Protein AF-A0A832HPG1-F1 (afdb_monomer_lite)

Sequence (184 aa):
MSGETQNHELVVNLWAYVDQGTGLVYAVAGKTYALTGTDDEKLAVLKQLASTDHWSVKRQGLPKNFSVSEGNECHPGMIPAAIVQQNIMQAFEPLLKVLEKELPPIPNFQTDKHAPQRIPAEPLYVLTFLMEDDVGKVTPVTNRELSRTFAVQQYKREIMALGFSDADAEEAARQWLREQEGGK

Structure (mmCIF, N/CA/C/O backbone):
data_AF-A0A832HPG1-F1
#
_entry.id   AF-A0A832HPG1-F1
#
loop_
_atom_site.group_PDB
_atom_site.id
_atom_site.type_symbol
_atom_site.label_atom_id
_atom_site.label_alt_id
_atom_site.label_comp_id
_atom_site.label_asym_id
_atom_site.label_entity_id
_atom_site.label_seq_id
_atom_site.pdbx_PDB_ins_code
_atom_site.Cartn_x
_atom_site.Cartn_y
_atom_site.Cartn_z
_atom_site.occupancy
_atom_site.B_iso_or_equiv
_atom_site.auth_seq_id
_atom_site.auth_comp_id
_atom_site.auth_asym_id
_atom_site.auth_atom_id
_atom_site.pdbx_PDB_model_num
ATOM 1 N N . MET A 1 1 ? 7.967 -8.640 -41.553 1.00 35.31 1 MET A N 1
ATOM 2 C CA . MET A 1 1 ? 7.782 -9.237 -40.216 1.00 35.31 1 MET A CA 1
ATOM 3 C C . MET A 1 1 ? 8.327 -8.245 -39.208 1.00 35.31 1 MET A C 1
ATOM 5 O O . MET A 1 1 ? 9.534 -8.173 -39.025 1.00 35.31 1 MET A O 1
ATOM 9 N N . SER A 1 2 ? 7.465 -7.384 -38.676 1.00 38.81 2 SER A N 1
ATOM 10 C CA . SER A 1 2 ? 7.801 -6.491 -37.568 1.00 38.81 2 SER A CA 1
ATOM 11 C C . SER A 1 2 ? 7.893 -7.347 -36.312 1.00 38.81 2 SER A C 1
ATOM 13 O O . SER A 1 2 ? 6.880 -7.857 -35.844 1.00 38.81 2 SER A O 1
ATOM 15 N N . GLY A 1 3 ? 9.111 -7.581 -35.824 1.00 38.50 3 GLY A N 1
ATOM 16 C CA . GLY A 1 3 ? 9.301 -8.153 -34.500 1.00 38.50 3 GLY A CA 1
ATOM 17 C C . GLY A 1 3 ? 8.792 -7.143 -33.485 1.00 38.50 3 GLY A C 1
ATOM 18 O O . GLY A 1 3 ? 9.468 -6.153 -33.221 1.00 38.50 3 GLY A O 1
ATOM 19 N N . GLU A 1 4 ? 7.584 -7.354 -32.970 1.00 42.91 4 GLU A N 1
ATOM 20 C CA . GLU A 1 4 ? 7.157 -6.718 -31.732 1.00 42.91 4 GLU A CA 1
ATOM 21 C C . GLU A 1 4 ? 8.092 -7.231 -30.642 1.00 42.91 4 GLU A C 1
ATOM 23 O O . GLU A 1 4 ? 7.970 -8.355 -30.154 1.00 42.91 4 GLU A O 1
ATOM 28 N N . THR A 1 5 ? 9.102 -6.433 -30.315 1.00 45.28 5 THR A N 1
ATOM 29 C CA . THR A 1 5 ? 9.885 -6.616 -29.103 1.00 45.28 5 THR A CA 1
ATOM 30 C C . THR A 1 5 ? 8.880 -6.564 -27.959 1.00 45.28 5 THR A C 1
ATOM 32 O O . THR A 1 5 ? 8.377 -5.486 -27.645 1.00 45.28 5 THR A O 1
ATOM 35 N N . GLN A 1 6 ? 8.521 -7.715 -27.382 1.00 46.91 6 GLN A N 1
ATOM 36 C CA . GLN A 1 6 ? 7.723 -7.762 -26.160 1.00 46.91 6 GLN A CA 1
ATOM 37 C C . GLN A 1 6 ? 8.528 -7.061 -25.064 1.00 46.91 6 GLN A C 1
ATOM 39 O O . GLN A 1 6 ? 9.410 -7.646 -24.434 1.00 46.91 6 GLN A O 1
ATOM 44 N N . ASN A 1 7 ? 8.291 -5.762 -24.918 1.00 71.81 7 ASN A N 1
ATOM 45 C CA . ASN A 1 7 ? 8.971 -4.928 -23.953 1.00 71.81 7 ASN A CA 1
ATOM 46 C C . ASN A 1 7 ? 8.320 -5.217 -22.602 1.00 71.81 7 ASN A C 1
ATOM 48 O O . ASN A 1 7 ? 7.137 -4.942 -22.410 1.00 71.81 7 ASN A O 1
ATOM 52 N N . HIS A 1 8 ? 9.063 -5.856 -21.707 1.00 86.00 8 HIS A N 1
ATOM 53 C CA . HIS A 1 8 ? 8.602 -6.074 -20.346 1.00 86.00 8 HIS A CA 1
ATOM 54 C C . HIS A 1 8 ? 8.456 -4.718 -19.654 1.00 86.00 8 HIS A C 1
ATOM 56 O O . HIS A 1 8 ? 9.309 -3.842 -19.787 1.00 86.00 8 HIS A O 1
ATOM 62 N N . GLU A 1 9 ? 7.374 -4.550 -18.909 1.00 93.25 9 GLU A N 1
ATOM 63 C CA . GLU A 1 9 ? 7.133 -3.369 -18.096 1.00 93.25 9 GLU A CA 1
ATOM 64 C C . GLU A 1 9 ? 7.386 -3.701 -16.628 1.00 93.25 9 GLU A C 1
ATOM 66 O O . GLU A 1 9 ? 6.991 -4.764 -16.139 1.00 93.25 9 GLU A O 1
ATOM 71 N N . LEU A 1 10 ? 8.040 -2.779 -15.922 1.00 96.12 10 LEU A N 1
ATOM 72 C CA . LEU A 1 10 ? 8.166 -2.851 -14.475 1.00 96.12 10 LEU A CA 1
ATOM 73 C C . LEU A 1 10 ? 6.877 -2.345 -13.822 1.00 96.12 10 LEU A C 1
ATOM 75 O O . LEU A 1 10 ? 6.567 -1.158 -13.867 1.00 96.12 10 LEU A O 1
ATOM 79 N N . VAL A 1 11 ? 6.158 -3.265 -13.191 1.00 97.25 11 VAL A N 1
ATOM 80 C CA . VAL A 1 11 ? 4.889 -3.038 -12.491 1.00 97.25 11 VAL A CA 1
ATOM 81 C C . VAL A 1 11 ? 5.042 -3.341 -11.002 1.00 97.25 11 VAL A C 1
ATOM 83 O O . VAL A 1 11 ? 6.017 -3.983 -10.599 1.00 97.25 11 VAL A O 1
ATOM 86 N N . VAL A 1 12 ? 4.108 -2.895 -10.158 1.00 97.50 12 VAL A N 1
ATOM 87 C CA . VAL A 1 12 ? 4.318 -2.907 -8.699 1.00 97.50 12 VAL A CA 1
ATOM 88 C C . VAL A 1 12 ? 3.087 -3.388 -7.923 1.00 97.50 12 VAL A C 1
ATOM 90 O O . VAL A 1 12 ? 1.980 -2.909 -8.132 1.00 97.50 12 VAL A O 1
ATOM 93 N N . ASN A 1 13 ? 3.274 -4.283 -6.950 1.00 97.75 13 ASN A N 1
ATOM 94 C CA . ASN A 1 13 ? 2.298 -4.446 -5.864 1.00 97.75 13 ASN A CA 1
ATOM 95 C C . ASN A 1 13 ? 2.681 -3.546 -4.696 1.00 97.75 13 ASN A C 1
ATOM 97 O O . ASN A 1 13 ? 3.843 -3.533 -4.286 1.00 97.75 13 ASN A O 1
ATOM 101 N N . LEU A 1 14 ? 1.699 -2.828 -4.159 1.00 97.19 14 LEU A N 1
ATOM 102 C CA . LEU A 1 14 ? 1.825 -1.923 -3.026 1.00 97.19 14 LEU A CA 1
ATOM 103 C C . LEU A 1 14 ? 0.939 -2.415 -1.883 1.00 97.19 14 LEU A C 1
ATOM 105 O O . LEU A 1 14 ? -0.222 -2.774 -2.087 1.00 97.19 14 LEU A O 1
ATOM 109 N N . TRP A 1 15 ? 1.472 -2.385 -0.668 1.00 97.12 15 TRP A N 1
ATOM 110 C CA . TRP A 1 15 ? 0.744 -2.754 0.537 1.00 97.12 15 TRP A CA 1
ATOM 111 C C . TRP A 1 15 ? 0.816 -1.647 1.576 1.00 97.12 15 TRP A C 1
ATOM 113 O O . TRP A 1 15 ? 1.890 -1.099 1.822 1.00 97.12 15 TRP A O 1
ATOM 123 N N . ALA A 1 16 ? -0.318 -1.346 2.201 1.00 95.81 16 ALA A N 1
ATOM 124 C CA . ALA A 1 16 ? -0.416 -0.434 3.335 1.00 95.81 16 ALA A CA 1
ATOM 125 C C . ALA A 1 16 ? -0.895 -1.214 4.563 1.00 95.81 16 ALA A C 1
ATOM 127 O O . ALA A 1 16 ? -1.993 -1.770 4.554 1.00 95.81 16 ALA A O 1
ATOM 128 N N . TYR A 1 17 ? -0.060 -1.264 5.597 1.00 95.19 17 TYR A N 1
ATOM 129 C CA . TYR A 1 17 ? -0.342 -1.960 6.847 1.00 95.19 17 TYR A CA 1
ATOM 130 C C . TYR A 1 17 ? -1.119 -1.042 7.777 1.00 95.19 17 TYR A C 1
ATOM 132 O O . TYR A 1 17 ? -0.615 0.012 8.166 1.00 95.19 17 TYR A O 1
ATOM 140 N N . VAL A 1 18 ? -2.340 -1.454 8.096 1.00 92.50 18 VAL A N 1
ATOM 141 C CA . VAL A 1 18 ? -3.290 -0.758 8.955 1.00 92.50 18 VAL A CA 1
ATOM 142 C C . VAL A 1 18 ? -3.290 -1.451 10.308 1.00 92.50 18 VAL A C 1
ATOM 144 O O . VAL A 1 18 ? -3.584 -2.642 10.382 1.00 92.50 18 VAL A O 1
ATOM 147 N N . ASP A 1 19 ? -2.999 -0.709 11.367 1.00 89.81 19 ASP A N 1
ATOM 148 C CA . ASP A 1 19 ? -3.241 -1.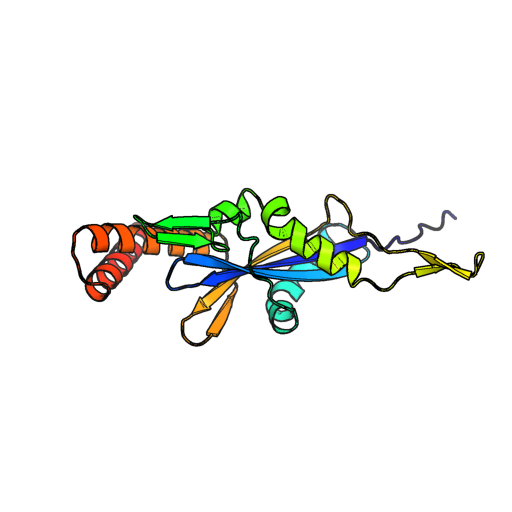186 12.724 1.00 89.81 19 ASP A CA 1
ATOM 149 C C . ASP A 1 19 ? -4.756 -1.279 12.952 1.00 89.81 19 ASP A C 1
ATOM 151 O O . ASP A 1 19 ? -5.476 -0.285 12.823 1.00 89.81 19 ASP A O 1
ATOM 155 N N . GLN A 1 20 ? -5.254 -2.474 13.267 1.00 85.44 20 GLN A N 1
ATOM 156 C CA . GLN A 1 20 ? -6.675 -2.720 13.494 1.00 85.44 20 GLN A CA 1
ATOM 157 C C . GLN A 1 20 ? -7.219 -1.919 14.685 1.00 85.44 20 GLN A C 1
ATOM 159 O O . GLN A 1 20 ? -8.386 -1.516 14.661 1.00 85.44 20 GLN A O 1
ATOM 164 N N . GLY A 1 21 ? -6.388 -1.676 15.704 1.00 80.69 21 GLY A N 1
ATOM 165 C CA . GLY A 1 21 ? -6.772 -0.961 16.918 1.00 80.69 21 GLY A CA 1
ATOM 166 C C . GLY A 1 21 ? -7.055 0.515 16.659 1.00 80.69 21 GLY A C 1
ATOM 167 O O . GLY A 1 21 ? -8.067 1.034 17.121 1.00 80.69 21 GLY A O 1
ATOM 168 N N . THR A 1 22 ? -6.201 1.181 15.881 1.00 80.94 22 THR A N 1
ATOM 169 C CA . THR A 1 22 ? -6.324 2.622 15.607 1.00 80.94 22 THR A CA 1
ATOM 170 C C . THR A 1 22 ? -6.950 2.954 14.254 1.00 80.94 22 THR A C 1
ATOM 172 O O . THR A 1 22 ? -7.414 4.078 14.057 1.00 80.94 22 THR A O 1
ATOM 175 N N . GLY A 1 23 ? -6.955 2.011 13.308 1.00 80.50 23 GLY A N 1
ATOM 176 C CA . GLY A 1 23 ? -7.297 2.241 11.902 1.00 80.50 23 GLY A CA 1
ATOM 177 C C . GLY A 1 23 ? -6.229 3.023 11.126 1.00 80.50 23 GLY A C 1
ATOM 178 O O . GLY A 1 23 ? -6.468 3.429 9.985 1.00 80.50 23 GLY A O 1
ATOM 179 N N . LEU A 1 24 ? -5.057 3.273 11.712 1.00 87.12 24 LEU A N 1
ATOM 180 C CA . LEU A 1 24 ? -4.000 4.062 11.085 1.00 87.12 24 LEU A CA 1
ATOM 181 C C . LEU A 1 24 ? -3.053 3.175 10.276 1.00 87.12 24 LEU A C 1
ATOM 183 O O . LEU A 1 24 ? -2.667 2.087 10.699 1.00 87.12 24 LEU A O 1
ATOM 187 N N . VAL A 1 25 ? -2.635 3.672 9.113 1.00 91.94 25 VAL A N 1
ATOM 188 C CA . VAL A 1 25 ? -1.522 3.087 8.367 1.00 91.94 25 VAL A CA 1
ATOM 189 C C . VAL A 1 25 ? -0.233 3.478 9.063 1.00 91.94 25 VAL A C 1
ATOM 191 O O . VAL A 1 25 ? 0.046 4.668 9.201 1.00 91.94 25 VAL A O 1
ATOM 194 N N . TYR A 1 26 ? 0.554 2.486 9.463 1.00 92.56 26 TYR A N 1
ATOM 195 C CA . TYR A 1 26 ? 1.819 2.693 10.172 1.00 92.56 26 TYR A CA 1
ATOM 196 C C . TYR A 1 26 ? 3.039 2.249 9.343 1.00 92.56 26 TYR A C 1
ATOM 198 O O . T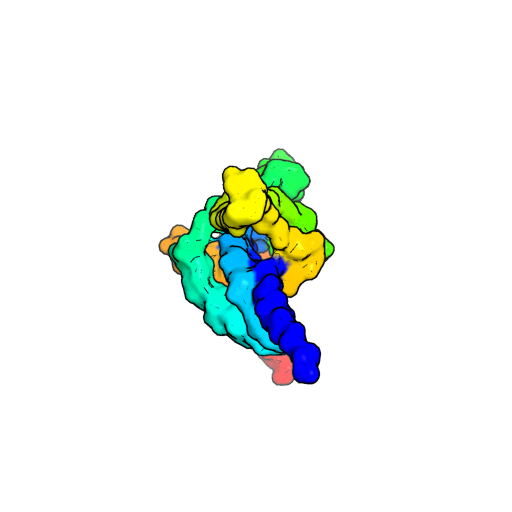YR A 1 26 ? 4.171 2.660 9.607 1.00 92.56 26 TYR A O 1
ATOM 206 N N . ALA A 1 27 ? 2.825 1.417 8.319 1.00 95.50 27 ALA A N 1
ATOM 207 C CA . ALA A 1 27 ? 3.878 0.963 7.421 1.00 95.50 27 ALA A CA 1
ATOM 208 C C . ALA A 1 27 ? 3.360 0.720 6.002 1.00 95.50 27 ALA A C 1
ATOM 210 O O . ALA A 1 27 ? 2.183 0.448 5.768 1.00 95.50 27 ALA A O 1
ATOM 211 N N . VAL A 1 28 ? 4.283 0.769 5.049 1.00 96.50 28 VAL A N 1
ATOM 212 C CA . VAL A 1 28 ? 4.069 0.422 3.648 1.00 96.50 28 VAL A CA 1
ATOM 213 C C . VAL A 1 28 ? 5.078 -0.628 3.204 1.00 96.50 28 VAL A C 1
ATOM 215 O O . VAL A 1 28 ? 6.174 -0.738 3.751 1.00 96.50 28 VAL A O 1
ATOM 218 N N . ALA A 1 29 ? 4.726 -1.417 2.201 1.00 97.69 29 ALA A N 1
ATOM 219 C CA . ALA A 1 29 ? 5.651 -2.316 1.526 1.00 97.69 29 ALA A CA 1
ATOM 220 C C . ALA A 1 29 ? 5.342 -2.359 0.032 1.00 97.69 29 ALA A C 1
ATOM 222 O O . ALA A 1 29 ? 4.261 -1.961 -0.403 1.00 97.69 29 ALA A O 1
ATOM 223 N N . GLY A 1 30 ? 6.286 -2.853 -0.761 1.00 97.31 30 GLY A N 1
ATOM 224 C CA . GLY A 1 30 ? 6.071 -3.016 -2.188 1.00 97.31 30 GLY A CA 1
ATOM 225 C C . GLY A 1 30 ? 7.004 -4.042 -2.807 1.00 97.31 30 GLY A C 1
ATOM 226 O O . GLY A 1 30 ? 8.011 -4.422 -2.209 1.00 97.31 30 GLY A O 1
ATOM 227 N N . LYS A 1 31 ? 6.634 -4.514 -3.996 1.00 97.88 31 LYS A N 1
ATOM 228 C CA . LYS A 1 31 ? 7.428 -5.454 -4.790 1.00 97.88 31 LYS A CA 1
ATOM 229 C C . LYS A 1 31 ? 7.242 -5.167 -6.268 1.00 97.88 31 LYS A C 1
ATOM 231 O O . LYS A 1 31 ? 6.108 -5.040 -6.729 1.00 97.88 31 LYS A O 1
ATOM 236 N N . THR A 1 32 ? 8.358 -5.079 -6.981 1.00 97.44 32 THR A N 1
ATOM 237 C CA . THR A 1 32 ? 8.396 -4.829 -8.423 1.00 97.44 32 THR A CA 1
ATOM 238 C C . THR A 1 32 ? 8.444 -6.147 -9.190 1.00 97.44 32 THR A C 1
ATOM 240 O O . THR A 1 32 ? 9.136 -7.082 -8.781 1.00 97.44 32 THR A O 1
ATOM 243 N N . TYR A 1 33 ? 7.751 -6.205 -10.322 1.00 97.06 33 TYR A N 1
ATOM 244 C CA . TYR A 1 33 ? 7.743 -7.337 -11.246 1.00 97.06 33 TYR A CA 1
ATOM 245 C C . TYR A 1 33 ? 7.994 -6.836 -12.664 1.00 97.06 33 TYR A C 1
ATOM 247 O O . TYR A 1 33 ? 7.510 -5.771 -13.029 1.00 97.06 33 TYR A O 1
ATOM 255 N N . ALA A 1 34 ? 8.712 -7.613 -13.472 1.00 96.19 34 ALA A N 1
ATOM 256 C CA . ALA A 1 34 ? 8.810 -7.389 -14.910 1.00 96.19 34 ALA A CA 1
ATOM 257 C C . ALA A 1 34 ? 7.779 -8.283 -15.609 1.00 96.19 34 ALA A C 1
ATOM 259 O O . ALA A 1 34 ? 7.950 -9.503 -15.628 1.00 96.19 34 ALA A O 1
ATOM 260 N N . LEU A 1 35 ? 6.703 -7.697 -16.136 1.00 95.94 35 LEU A N 1
ATOM 261 C CA . LEU A 1 35 ? 5.612 -8.434 -16.782 1.00 95.94 35 LEU A CA 1
ATOM 262 C C . LEU A 1 35 ? 5.458 -8.038 -18.254 1.00 95.94 35 LEU A C 1
ATOM 264 O O . LEU A 1 35 ? 5.866 -6.959 -18.675 1.00 95.94 35 LEU A O 1
ATOM 268 N N . THR A 1 36 ? 4.848 -8.922 -19.036 1.00 95.44 36 THR A N 1
ATOM 269 C CA . THR A 1 36 ? 4.456 -8.688 -20.434 1.00 95.44 36 THR A CA 1
ATOM 270 C C . THR A 1 36 ? 2.962 -8.960 -20.588 1.00 95.44 36 THR A C 1
ATOM 272 O O . THR A 1 36 ? 2.357 -9.583 -19.715 1.00 95.44 36 THR A O 1
ATOM 275 N N . GLY A 1 37 ? 2.374 -8.483 -21.684 1.00 94.00 37 GLY A N 1
ATOM 276 C CA . GLY A 1 37 ? 0.938 -8.584 -21.941 1.00 94.00 37 GLY A CA 1
ATOM 277 C C . GLY A 1 37 ? 0.214 -7.250 -21.774 1.00 94.00 37 GLY A C 1
ATOM 278 O O . GLY A 1 37 ? 0.823 -6.200 -21.547 1.00 94.00 37 GLY A O 1
ATOM 279 N N . THR A 1 38 ? -1.101 -7.306 -21.923 1.00 95.38 38 THR A N 1
ATOM 280 C CA . THR A 1 38 ? -2.012 -6.171 -21.746 1.00 95.38 38 THR A CA 1
ATOM 281 C C . THR A 1 38 ? -2.076 -5.725 -20.283 1.00 95.38 38 THR A C 1
ATOM 283 O O . THR A 1 38 ? -1.702 -6.465 -19.370 1.00 95.38 38 THR A O 1
ATOM 286 N N . ASP A 1 39 ? -2.566 -4.510 -20.033 1.00 95.19 39 ASP A N 1
ATOM 287 C CA . ASP A 1 39 ? -2.736 -4.001 -18.665 1.00 95.19 39 ASP A CA 1
ATOM 288 C C . ASP A 1 39 ? -3.655 -4.894 -17.827 1.00 95.19 39 ASP A C 1
ATOM 290 O O . ASP A 1 39 ? -3.352 -5.156 -16.664 1.00 95.19 39 ASP A O 1
ATOM 294 N N . ASP A 1 40 ? -4.711 -5.447 -18.424 1.00 95.94 40 ASP A N 1
ATOM 295 C CA . ASP A 1 40 ? -5.632 -6.358 -17.741 1.00 95.94 40 ASP A CA 1
ATOM 296 C C . ASP A 1 40 ? -4.948 -7.663 -17.309 1.00 95.94 40 ASP A C 1
ATOM 298 O O . ASP A 1 40 ? -5.142 -8.122 -16.180 1.00 95.94 40 ASP A O 1
ATOM 302 N N . GLU A 1 41 ? -4.102 -8.239 -18.167 1.00 96.69 41 GLU A N 1
ATOM 303 C CA . GLU A 1 41 ? -3.328 -9.447 -17.851 1.00 96.69 41 GLU A CA 1
ATOM 304 C C . GLU A 1 41 ? -2.308 -9.175 -16.739 1.00 96.69 41 GLU A C 1
ATOM 306 O O . GLU A 1 41 ? -2.221 -9.934 -15.769 1.00 96.69 41 GLU A O 1
ATOM 311 N N . LYS A 1 42 ? -1.584 -8.052 -16.825 1.00 96.81 42 LYS A N 1
ATOM 312 C CA . LYS A 1 42 ? -0.631 -7.627 -15.789 1.00 96.81 42 LYS A CA 1
ATOM 313 C C . LYS A 1 42 ? -1.341 -7.379 -14.454 1.00 96.81 42 LYS A C 1
ATOM 315 O O . LYS A 1 42 ? -0.879 -7.853 -13.416 1.00 96.81 42 LYS A O 1
ATOM 320 N N . LEU A 1 43 ? -2.492 -6.704 -14.463 1.00 96.62 43 LEU A N 1
ATOM 321 C CA . LEU A 1 43 ? -3.306 -6.468 -13.267 1.00 96.62 43 LEU A CA 1
ATOM 322 C C . LEU A 1 43 ? -3.851 -7.767 -12.669 1.00 96.62 43 LEU A C 1
ATOM 324 O O . LEU A 1 43 ? -3.930 -7.876 -11.446 1.00 96.62 43 LEU A O 1
ATOM 328 N N . ALA A 1 44 ? -4.231 -8.748 -13.490 1.00 96.25 44 ALA A N 1
ATOM 329 C CA . ALA A 1 44 ? -4.683 -10.048 -13.004 1.00 96.25 44 ALA A CA 1
ATOM 330 C C . ALA A 1 44 ? -3.571 -10.770 -12.225 1.00 96.25 44 ALA A C 1
ATOM 332 O O . ALA A 1 44 ? -3.811 -11.235 -11.107 1.00 96.25 44 ALA A O 1
ATOM 333 N N . VAL A 1 45 ? -2.345 -10.775 -12.760 1.00 97.00 45 VAL A N 1
ATOM 334 C CA . VAL A 1 45 ? -1.163 -11.325 -12.075 1.00 97.00 45 VAL A CA 1
ATOM 335 C C . VAL A 1 45 ? -0.879 -10.567 -10.777 1.00 97.00 45 VAL A C 1
ATOM 337 O O . VAL A 1 45 ? -0.725 -11.186 -9.723 1.00 97.00 45 VAL A O 1
ATOM 340 N N . LEU A 1 46 ? -0.863 -9.230 -10.820 1.00 97.00 46 LEU A N 1
ATOM 341 C CA . LEU A 1 46 ? -0.638 -8.401 -9.633 1.00 97.00 46 LEU A CA 1
ATOM 342 C C . LEU A 1 46 ? -1.655 -8.705 -8.526 1.00 97.00 46 LEU A C 1
ATOM 344 O O . LEU A 1 46 ? -1.256 -8.954 -7.388 1.00 97.00 46 LEU A O 1
ATOM 348 N N . LYS A 1 47 ? -2.951 -8.767 -8.856 1.00 95.69 47 LYS A N 1
ATOM 349 C CA . LYS A 1 47 ? -4.026 -9.092 -7.902 1.00 95.69 47 LYS A CA 1
ATOM 350 C C . LYS A 1 47 ? -3.848 -10.473 -7.278 1.00 95.69 47 LYS A C 1
ATOM 352 O O . LYS A 1 47 ? -4.031 -10.615 -6.072 1.00 95.69 47 LYS A O 1
ATOM 357 N N . GLN A 1 48 ? -3.475 -11.476 -8.074 1.00 94.69 48 GLN A N 1
ATOM 358 C CA . GLN A 1 48 ? -3.224 -12.825 -7.570 1.00 94.69 48 GLN A CA 1
ATOM 359 C C . GLN A 1 48 ? -2.086 -12.823 -6.537 1.00 94.69 48 GLN A C 1
ATOM 361 O O . GLN A 1 48 ? -2.257 -13.328 -5.427 1.00 94.69 48 GLN A O 1
ATOM 366 N N . LEU A 1 49 ? -0.954 -12.200 -6.873 1.00 96.06 49 LEU A N 1
ATOM 367 C CA . LEU A 1 49 ? 0.236 -12.160 -6.016 1.00 96.06 49 LEU A CA 1
ATOM 368 C C . LEU A 1 49 ? 0.069 -11.251 -4.791 1.00 96.06 49 LEU A C 1
ATOM 370 O O . LEU A 1 49 ? 0.676 -11.499 -3.750 1.00 96.06 49 LEU A O 1
ATOM 374 N N . ALA A 1 50 ? -0.769 -10.214 -4.869 1.00 94.81 50 ALA A N 1
ATOM 375 C CA . ALA A 1 50 ? -0.986 -9.268 -3.773 1.00 94.81 50 ALA A CA 1
ATOM 376 C C . ALA A 1 50 ? -1.479 -9.951 -2.482 1.00 94.81 50 ALA A C 1
ATOM 378 O O . ALA A 1 50 ? -1.160 -9.501 -1.377 1.00 94.81 50 ALA A O 1
ATOM 379 N N . SER A 1 51 ? -2.201 -11.066 -2.625 1.00 90.62 51 SER A N 1
ATOM 380 C CA . SER A 1 51 ? -2.746 -11.853 -1.515 1.00 90.62 51 SER A CA 1
ATOM 381 C C . SER A 1 51 ? -1.692 -12.564 -0.659 1.00 90.62 51 SER A C 1
ATOM 383 O O . SER A 1 51 ? -1.983 -12.895 0.486 1.00 90.62 51 SER A O 1
ATOM 385 N N . THR A 1 52 ? -0.474 -12.774 -1.167 1.00 92.31 52 THR A N 1
ATOM 386 C CA . THR A 1 52 ? 0.555 -13.583 -0.488 1.00 92.31 52 THR A CA 1
ATOM 387 C C . THR A 1 52 ? 1.922 -12.921 -0.433 1.00 92.31 52 THR A C 1
ATOM 389 O O . THR A 1 52 ? 2.646 -13.089 0.544 1.00 92.31 52 THR A O 1
ATOM 392 N N . ASP A 1 53 ? 2.307 -12.147 -1.445 1.00 96.12 53 ASP A N 1
ATOM 393 C CA . ASP A 1 53 ? 3.693 -11.683 -1.553 1.00 96.12 53 ASP A CA 1
ATOM 394 C C . ASP A 1 53 ? 4.085 -10.689 -0.455 1.00 96.12 53 ASP A C 1
ATOM 396 O O . ASP A 1 53 ? 5.275 -10.554 -0.157 1.00 96.12 53 ASP A O 1
ATOM 400 N N . HIS A 1 54 ? 3.100 -10.083 0.216 1.00 94.88 54 HIS A N 1
ATOM 401 C CA . HIS A 1 54 ? 3.313 -9.225 1.378 1.00 94.88 54 HIS A CA 1
ATOM 402 C C . HIS A 1 54 ? 4.073 -9.910 2.528 1.00 94.88 54 HIS A C 1
ATOM 404 O O . HIS A 1 54 ? 4.759 -9.232 3.289 1.00 94.88 54 HIS A O 1
ATOM 410 N N . TRP A 1 55 ? 4.027 -11.243 2.628 1.00 92.69 55 TRP A N 1
ATOM 411 C CA . TRP A 1 55 ? 4.797 -12.010 3.616 1.00 92.69 55 TRP A CA 1
ATOM 412 C C . TRP A 1 55 ? 6.311 -12.005 3.357 1.00 92.69 55 TRP A C 1
ATOM 414 O O . TRP A 1 55 ? 7.092 -12.280 4.263 1.00 92.69 55 TRP A O 1
ATOM 424 N N . SER A 1 56 ? 6.738 -11.708 2.126 1.00 94.12 56 SER A N 1
ATOM 425 C CA . SER A 1 56 ? 8.136 -11.824 1.677 1.00 94.12 56 SER A CA 1
ATOM 426 C C . SER A 1 56 ? 8.854 -10.485 1.491 1.00 94.12 56 SER A C 1
ATOM 428 O O . SER A 1 56 ? 10.015 -10.455 1.083 1.00 94.12 56 SER A O 1
ATOM 430 N N . VAL A 1 57 ? 8.174 -9.370 1.759 1.00 95.75 57 VAL A N 1
ATOM 431 C CA . VAL A 1 57 ? 8.674 -8.018 1.479 1.00 95.75 57 VAL A CA 1
ATOM 432 C C . VAL A 1 57 ? 9.032 -7.279 2.758 1.00 95.75 57 VAL A C 1
ATOM 434 O O . VAL A 1 57 ? 8.435 -7.475 3.816 1.00 95.75 57 VAL A O 1
ATOM 437 N N . LYS A 1 58 ? 10.010 -6.378 2.657 1.00 95.25 58 LYS A N 1
ATOM 438 C CA . LYS A 1 58 ? 10.396 -5.519 3.777 1.00 95.25 58 LYS A CA 1
ATOM 439 C C . LYS A 1 58 ? 9.334 -4.443 3.992 1.00 95.25 58 LYS A C 1
ATOM 441 O O . LYS A 1 58 ? 9.003 -3.702 3.066 1.00 95.25 58 LYS A O 1
ATOM 446 N N . ARG A 1 59 ? 8.855 -4.328 5.231 1.00 95.19 59 ARG A N 1
ATOM 447 C CA . ARG A 1 59 ? 8.023 -3.204 5.673 1.00 95.19 59 ARG A CA 1
ATOM 448 C C . ARG A 1 59 ? 8.901 -1.964 5.848 1.00 95.19 59 ARG A C 1
ATOM 450 O O . ARG A 1 59 ? 10.012 -2.054 6.369 1.00 95.19 59 ARG A O 1
ATOM 457 N N . GLN A 1 60 ? 8.398 -0.814 5.428 1.00 94.25 60 GLN A N 1
ATOM 458 C CA . GLN A 1 60 ? 9.008 0.491 5.646 1.00 94.25 60 GLN A CA 1
ATOM 459 C C . GLN A 1 60 ? 8.007 1.378 6.378 1.00 94.25 60 GLN A C 1
ATOM 461 O O . GLN A 1 60 ? 6.842 1.448 5.996 1.00 94.25 60 GLN A O 1
ATOM 466 N N . GLY A 1 61 ? 8.456 2.053 7.436 1.00 91.75 61 GLY A N 1
ATOM 467 C CA . GLY A 1 61 ? 7.637 3.073 8.085 1.00 91.75 61 GLY A CA 1
ATOM 468 C C . GLY A 1 61 ? 7.334 4.209 7.111 1.00 91.75 61 GLY A C 1
ATOM 469 O O . GLY A 1 61 ? 8.141 4.511 6.225 1.00 91.75 61 GLY A O 1
ATOM 470 N N . LEU A 1 62 ? 6.178 4.846 7.276 1.00 87.56 62 LEU A N 1
ATOM 471 C CA . LEU A 1 62 ? 5.869 6.030 6.489 1.00 87.56 62 LEU A CA 1
ATOM 472 C C . LEU A 1 62 ? 6.831 7.181 6.833 1.00 87.56 62 LEU A C 1
ATOM 474 O O . LEU A 1 62 ? 7.326 7.283 7.962 1.00 87.56 62 LEU A O 1
ATOM 478 N N . PRO A 1 63 ? 7.088 8.085 5.877 1.00 83.56 63 PRO A N 1
ATOM 479 C CA . PRO A 1 63 ? 7.826 9.312 6.139 1.00 83.56 63 PRO A CA 1
ATOM 480 C C . PRO A 1 63 ? 7.241 10.110 7.307 1.00 83.56 63 PRO A C 1
ATOM 482 O O . PRO A 1 63 ? 6.029 10.256 7.427 1.00 83.56 63 PRO A O 1
ATOM 485 N N . LYS A 1 64 ? 8.106 10.695 8.142 1.00 84.12 64 LYS A N 1
ATOM 486 C CA . LYS A 1 64 ? 7.685 11.432 9.350 1.00 84.12 64 LYS A CA 1
ATOM 487 C C . LYS A 1 64 ? 6.844 12.684 9.069 1.00 84.12 64 LYS A C 1
ATOM 489 O O . LYS A 1 64 ? 6.219 13.192 9.990 1.00 84.12 64 LYS A O 1
ATOM 494 N N . ASN A 1 65 ? 6.850 13.197 7.835 1.00 81.25 65 ASN A N 1
ATOM 495 C CA . ASN A 1 65 ? 5.984 14.302 7.407 1.00 81.25 65 ASN A CA 1
ATOM 496 C C . ASN A 1 65 ? 4.524 13.870 7.192 1.00 81.25 65 ASN A C 1
ATOM 498 O O . ASN A 1 65 ? 3.660 14.729 7.053 1.00 81.25 65 ASN A O 1
ATOM 502 N N . PHE A 1 66 ? 4.248 12.565 7.165 1.00 80.44 66 PHE A N 1
ATOM 503 C CA . PHE A 1 66 ? 2.910 12.037 7.374 1.00 80.44 66 PHE A CA 1
ATOM 504 C C . PHE A 1 66 ? 2.694 11.901 8.875 1.00 80.44 66 PHE A C 1
ATOM 506 O O . PHE A 1 66 ? 3.391 11.133 9.531 1.00 80.44 66 PHE A O 1
ATOM 513 N N . SER A 1 67 ? 1.761 12.659 9.431 1.00 80.81 67 SER A N 1
ATOM 514 C CA . SER A 1 67 ? 1.444 12.588 10.853 1.00 80.81 67 SER A CA 1
ATOM 515 C C . SER A 1 67 ? -0.033 12.842 11.078 1.00 80.81 67 SER A C 1
ATOM 517 O O . SER A 1 67 ? -0.628 13.683 10.400 1.00 80.81 67 SER A O 1
ATOM 519 N N . VAL A 1 68 ? -0.597 12.172 12.075 1.00 79.50 68 VAL A N 1
ATOM 520 C CA . VAL A 1 68 ? -1.915 12.498 12.613 1.00 79.50 68 VAL A CA 1
ATOM 521 C C . VAL A 1 68 ? -1.744 13.145 13.986 1.00 79.50 68 VAL A C 1
ATOM 523 O O . VAL A 1 68 ? -0.888 12.733 14.773 1.00 79.50 68 VAL A O 1
ATOM 526 N N . SER A 1 69 ? -2.524 14.193 14.246 1.00 74.50 69 SER A N 1
ATOM 527 C CA . SER A 1 69 ? -2.597 14.838 15.557 1.00 74.50 69 SER A CA 1
ATOM 528 C C . SER A 1 69 ? -3.875 14.395 16.257 1.00 74.50 69 SER A C 1
ATOM 530 O O . SER A 1 69 ? -4.969 14.605 15.733 1.00 74.50 69 SER A O 1
ATOM 532 N N . GLU A 1 70 ? -3.732 13.795 17.432 1.00 66.00 70 GLU A N 1
ATOM 533 C CA . GLU A 1 70 ? -4.828 13.371 18.299 1.00 66.00 70 GLU A CA 1
ATOM 534 C C . GLU A 1 70 ? -4.726 14.145 19.619 1.00 66.00 70 GLU A C 1
ATOM 536 O O . GLU A 1 70 ? -3.908 13.856 20.490 1.00 66.00 70 GLU A O 1
ATOM 541 N N . GLY A 1 71 ? -5.520 15.213 19.747 1.00 71.12 71 GLY A N 1
ATOM 542 C CA . GLY A 1 71 ? -5.423 16.129 20.885 1.00 71.12 71 GLY A CA 1
ATOM 543 C C . GLY A 1 71 ? -4.049 16.807 20.959 1.00 71.12 71 GLY A C 1
ATOM 544 O O . GLY A 1 71 ? -3.688 17.569 20.064 1.00 71.12 71 GLY A O 1
ATOM 545 N N . ASN A 1 72 ? -3.296 16.531 22.029 1.00 68.94 72 ASN A N 1
ATOM 546 C CA . ASN A 1 72 ? -1.922 17.018 22.216 1.00 68.94 72 ASN A CA 1
ATOM 547 C C . ASN A 1 72 ? -0.851 16.042 21.703 1.00 68.94 72 ASN A C 1
ATOM 549 O O . ASN A 1 72 ? 0.334 16.382 21.725 1.00 68.94 72 ASN A O 1
ATOM 553 N N . GLU A 1 73 ? -1.234 14.842 21.265 1.00 67.94 73 GLU A N 1
ATOM 554 C CA . GLU A 1 73 ? -0.301 13.845 20.755 1.00 67.94 73 GLU A CA 1
ATOM 555 C C . GLU A 1 73 ? -0.167 13.956 19.234 1.00 67.94 73 GLU A C 1
ATOM 557 O O . GLU A 1 73 ? -1.124 14.206 18.501 1.00 67.94 73 GLU A O 1
ATOM 562 N N . CYS A 1 74 ? 1.063 13.803 18.749 1.00 77.19 74 CYS A N 1
ATOM 563 C CA . CYS A 1 74 ? 1.380 13.744 17.331 1.00 77.19 74 CYS A CA 1
ATOM 564 C C . CYS A 1 74 ? 2.033 12.393 17.068 1.00 77.19 74 CYS A C 1
ATOM 566 O O . CYS A 1 74 ? 3.056 12.080 17.680 1.00 77.19 74 CYS A O 1
ATOM 568 N N . HIS A 1 75 ? 1.454 11.613 16.159 1.00 80.06 75 HIS A N 1
ATOM 569 C CA . HIS A 1 75 ? 1.971 10.304 15.771 1.00 80.06 75 HIS A CA 1
ATOM 570 C C . HIS A 1 75 ? 2.676 10.430 14.410 1.00 80.06 75 HIS A C 1
ATOM 572 O O . HIS A 1 75 ? 2.032 10.310 13.361 1.00 80.06 75 HIS A O 1
ATOM 578 N N . PRO A 1 76 ? 3.988 10.743 14.380 1.00 84.25 76 PRO A N 1
ATOM 579 C CA . PRO A 1 76 ? 4.735 10.851 13.134 1.00 84.25 76 PRO A CA 1
ATOM 580 C C . PRO A 1 76 ? 4.902 9.478 12.479 1.00 84.25 76 PRO A C 1
ATOM 582 O O . PRO A 1 76 ? 5.222 8.494 13.141 1.00 84.25 76 PRO A O 1
ATOM 585 N N . GLY A 1 77 ? 4.756 9.428 11.159 1.00 84.69 77 GLY A N 1
ATOM 586 C CA . GLY A 1 77 ? 4.787 8.193 10.376 1.00 84.69 77 GLY A CA 1
ATOM 587 C C . GLY A 1 77 ? 3.483 7.392 10.426 1.00 84.69 77 GLY A C 1
ATOM 588 O O . GLY A 1 77 ? 3.497 6.214 10.082 1.00 84.69 77 GLY A O 1
ATOM 589 N N . MET A 1 78 ? 2.370 8.003 10.844 1.00 87.12 78 MET A N 1
ATOM 590 C CA . MET A 1 78 ? 1.051 7.365 10.863 1.00 87.12 78 MET A CA 1
ATOM 591 C C . MET A 1 78 ? -0.002 8.282 10.243 1.00 87.12 78 MET A C 1
ATOM 593 O O . MET A 1 78 ? -0.063 9.468 10.568 1.00 87.12 78 MET A O 1
ATOM 597 N N . ILE A 1 79 ? -0.840 7.739 9.357 1.00 87.69 79 ILE A N 1
ATOM 598 C CA . ILE A 1 79 ? -1.966 8.460 8.734 1.00 87.69 79 ILE A CA 1
ATOM 599 C C . ILE A 1 79 ? -3.177 7.546 8.539 1.00 87.69 79 ILE A C 1
ATOM 601 O O . ILE A 1 79 ? -3.014 6.336 8.386 1.00 87.69 79 ILE A O 1
ATOM 605 N N . PRO A 1 80 ? -4.400 8.096 8.468 1.00 85.88 80 PRO A N 1
ATOM 606 C CA . PRO A 1 80 ? -5.575 7.317 8.093 1.00 85.88 80 PRO A CA 1
ATOM 607 C C . PRO A 1 80 ? -5.407 6.689 6.704 1.00 85.88 80 PRO A C 1
ATOM 609 O O . PRO A 1 80 ? -4.932 7.348 5.775 1.00 85.88 80 PRO A O 1
ATOM 612 N N . ALA A 1 81 ? -5.858 5.447 6.507 1.00 84.81 81 ALA A N 1
ATOM 613 C CA . ALA A 1 81 ? -5.732 4.793 5.196 1.00 84.81 81 ALA A CA 1
ATOM 614 C C . ALA A 1 81 ? -6.519 5.521 4.077 1.00 84.81 81 ALA A C 1
ATOM 616 O O . ALA A 1 81 ? -6.132 5.447 2.913 1.00 84.81 81 ALA A O 1
ATOM 617 N N . ALA A 1 82 ? -7.540 6.323 4.412 1.00 81.25 82 ALA A N 1
ATOM 618 C CA . ALA A 1 82 ? -8.193 7.231 3.461 1.00 81.25 82 ALA A CA 1
ATOM 619 C C . ALA A 1 82 ? -7.225 8.278 2.869 1.00 81.25 82 ALA A C 1
ATOM 621 O O . ALA A 1 82 ? -7.283 8.566 1.674 1.00 81.25 82 ALA A O 1
ATOM 622 N N . ILE A 1 83 ? -6.289 8.800 3.672 1.00 83.31 83 ILE A N 1
ATOM 623 C CA . ILE A 1 83 ? -5.259 9.740 3.203 1.00 83.31 83 ILE A CA 1
ATOM 624 C C . ILE A 1 83 ? -4.284 9.039 2.257 1.00 83.31 83 ILE A C 1
ATOM 626 O O . ILE A 1 83 ? -3.887 9.629 1.251 1.00 83.31 83 ILE A O 1
ATOM 630 N N . VAL A 1 84 ? -3.951 7.770 2.527 1.00 87.06 84 VAL A N 1
ATOM 631 C CA . VAL A 1 84 ? -3.146 6.945 1.612 1.00 87.06 84 VAL A CA 1
ATOM 632 C C . VAL A 1 84 ? -3.853 6.783 0.269 1.00 87.06 84 VAL A C 1
ATOM 634 O O . VAL A 1 84 ? -3.220 6.997 -0.755 1.00 87.06 84 VAL A O 1
ATOM 637 N N . GLN A 1 85 ? -5.153 6.472 0.246 1.00 83.69 85 GLN A N 1
ATOM 638 C CA . GLN A 1 85 ? -5.910 6.330 -1.009 1.00 83.69 85 GLN A CA 1
ATOM 639 C C . GLN A 1 85 ? -5.947 7.618 -1.838 1.00 83.69 85 GLN A C 1
ATOM 641 O O . GLN A 1 85 ? -5.897 7.562 -3.063 1.00 83.69 85 GLN A O 1
ATOM 646 N N . GLN A 1 86 ? -6.020 8.775 -1.181 1.00 82.81 86 GLN A N 1
ATOM 647 C CA . GLN A 1 86 ? -6.034 10.075 -1.855 1.00 82.81 86 GLN A CA 1
ATOM 648 C C . G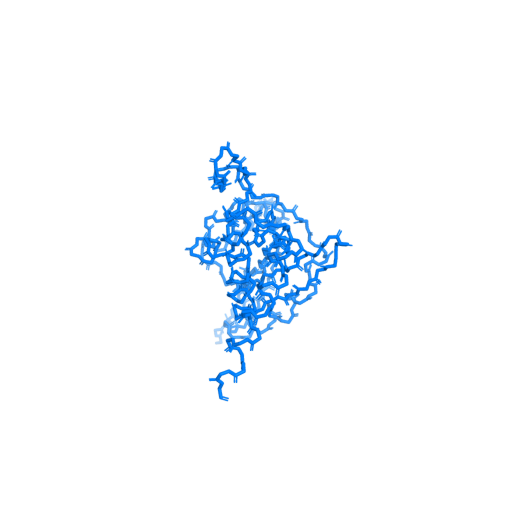LN A 1 86 ? -4.647 10.491 -2.364 1.00 82.81 86 GLN A C 1
ATOM 650 O O . GLN A 1 86 ? -4.554 11.245 -3.327 1.00 82.81 86 GLN A O 1
ATOM 655 N N . ASN A 1 87 ? -3.574 9.995 -1.737 1.00 85.12 87 ASN A N 1
ATOM 656 C CA . ASN A 1 87 ? -2.200 10.435 -1.984 1.00 85.12 87 ASN A CA 1
ATOM 657 C C . ASN A 1 87 ? -1.241 9.254 -2.201 1.00 85.12 87 ASN A C 1
ATOM 659 O O . ASN A 1 87 ? -0.112 9.278 -1.709 1.00 85.12 87 ASN A O 1
ATOM 663 N N . ILE A 1 88 ? -1.675 8.217 -2.933 1.00 88.69 88 ILE A N 1
ATOM 664 C CA . ILE A 1 88 ? -0.938 6.944 -3.072 1.00 88.69 88 ILE A CA 1
ATOM 665 C C . ILE A 1 88 ? 0.508 7.197 -3.501 1.00 88.69 88 ILE A C 1
ATOM 667 O O . ILE A 1 88 ? 1.440 6.798 -2.808 1.00 88.69 88 ILE A O 1
ATOM 671 N N . MET A 1 89 ? 0.714 7.924 -4.602 1.00 87.44 89 MET A N 1
ATOM 672 C CA . MET A 1 89 ? 2.063 8.153 -5.125 1.00 87.44 89 MET A CA 1
ATOM 673 C C . MET A 1 89 ? 2.952 8.916 -4.143 1.00 87.44 89 MET A C 1
ATOM 675 O O . MET A 1 89 ? 4.123 8.585 -4.018 1.00 87.44 89 MET A O 1
ATOM 679 N N . GLN A 1 90 ? 2.410 9.873 -3.388 1.00 87.06 90 GLN A N 1
ATOM 680 C CA . GLN A 1 90 ? 3.182 10.608 -2.385 1.00 87.06 90 GLN A CA 1
ATOM 681 C C . GLN A 1 90 ? 3.528 9.733 -1.171 1.00 87.06 90 GLN A C 1
ATOM 683 O O . GLN A 1 90 ? 4.646 9.793 -0.662 1.00 87.06 90 GLN A O 1
ATOM 688 N N . ALA A 1 91 ? 2.586 8.903 -0.713 1.00 87.94 91 ALA A N 1
ATOM 689 C CA . ALA A 1 91 ? 2.796 7.983 0.404 1.00 87.94 91 ALA A CA 1
ATOM 690 C C . ALA A 1 91 ? 3.841 6.905 0.072 1.00 87.94 91 ALA A C 1
ATOM 692 O O . ALA A 1 91 ? 4.622 6.507 0.937 1.00 87.94 91 ALA A O 1
ATOM 693 N N . PHE A 1 92 ? 3.884 6.466 -1.189 1.00 93.50 92 PHE A N 1
ATOM 694 C CA . PHE A 1 92 ? 4.750 5.388 -1.657 1.00 93.50 92 PHE A CA 1
ATOM 695 C C . PHE A 1 92 ? 6.019 5.857 -2.387 1.00 93.50 92 PHE A C 1
ATOM 697 O O . PHE A 1 92 ? 6.902 5.035 -2.619 1.00 93.50 92 PHE A O 1
ATOM 704 N N . GLU A 1 93 ? 6.179 7.145 -2.711 1.00 92.94 93 GLU A N 1
ATOM 705 C CA . GLU A 1 93 ? 7.350 7.664 -3.440 1.00 92.94 93 GLU A CA 1
ATOM 706 C C . GLU A 1 93 ? 8.692 7.236 -2.808 1.00 92.94 93 GLU A C 1
ATOM 708 O O . GLU A 1 93 ? 9.569 6.759 -3.537 1.00 92.94 93 GLU A O 1
ATOM 713 N N . PRO A 1 94 ? 8.901 7.341 -1.480 1.00 93.38 94 PRO A N 1
ATOM 714 C CA . PRO A 1 94 ? 10.168 6.927 -0.875 1.00 93.38 94 PRO A CA 1
ATOM 715 C C . PRO A 1 94 ? 10.423 5.427 -1.022 1.00 93.38 94 PRO A C 1
ATOM 717 O O . PRO A 1 94 ? 11.553 5.026 -1.296 1.00 93.38 94 PRO A O 1
ATOM 720 N N . LEU A 1 95 ? 9.370 4.614 -0.912 1.00 95.25 95 LEU A N 1
ATOM 721 C CA . LEU A 1 95 ? 9.436 3.172 -1.121 1.00 95.25 95 LEU A CA 1
ATOM 722 C C . LEU A 1 95 ? 9.762 2.842 -2.583 1.00 95.25 95 LEU A C 1
ATOM 724 O O . LEU A 1 95 ? 10.659 2.042 -2.829 1.00 95.25 95 LEU A O 1
ATOM 728 N N . LEU A 1 96 ? 9.122 3.497 -3.556 1.00 95.50 96 LEU A N 1
ATOM 729 C CA . LEU A 1 96 ? 9.420 3.313 -4.982 1.00 95.50 96 LEU A CA 1
ATOM 730 C C . LEU A 1 96 ? 10.884 3.650 -5.301 1.00 95.50 96 LEU A C 1
ATOM 732 O O . LEU A 1 96 ? 11.545 2.904 -6.020 1.00 95.50 96 LEU A O 1
ATOM 736 N N . LYS A 1 97 ? 11.435 4.712 -4.697 1.00 94.88 97 LYS A N 1
ATOM 737 C CA . LYS A 1 97 ? 12.865 5.053 -4.817 1.00 94.88 97 LYS A CA 1
ATOM 738 C C . LYS A 1 97 ? 13.783 3.979 -4.234 1.00 94.88 97 LYS A C 1
ATOM 740 O O . LYS A 1 97 ? 14.897 3.816 -4.728 1.00 94.88 97 LYS A O 1
ATOM 745 N N . VAL A 1 98 ? 13.367 3.285 -3.175 1.00 95.38 98 VAL A N 1
ATOM 746 C CA . VAL A 1 98 ? 14.121 2.146 -2.627 1.00 95.38 98 VAL A CA 1
ATOM 747 C C . VAL A 1 98 ? 14.033 0.953 -3.574 1.00 95.38 98 VAL A C 1
ATOM 749 O O . VAL A 1 98 ? 15.074 0.422 -3.946 1.00 95.38 98 VAL A O 1
ATOM 752 N N . LEU A 1 99 ? 12.830 0.591 -4.025 1.00 96.25 99 LEU A N 1
ATOM 753 C CA . LEU A 1 99 ? 12.619 -0.532 -4.941 1.00 96.25 99 LEU A CA 1
ATOM 754 C C . LEU A 1 99 ? 13.404 -0.362 -6.243 1.00 96.25 99 LEU A C 1
ATOM 756 O O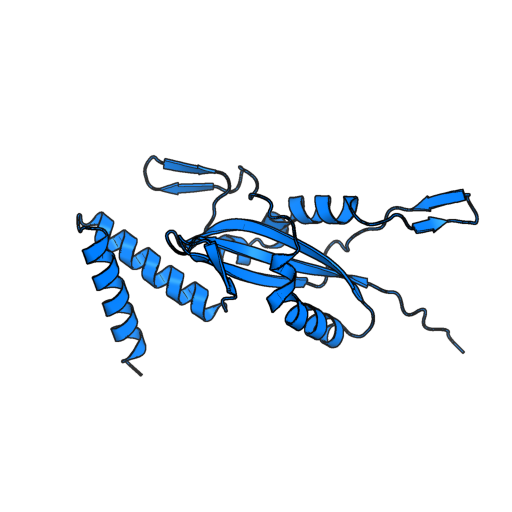 . LEU A 1 99 ? 14.054 -1.300 -6.686 1.00 96.25 99 LEU A O 1
ATOM 760 N N . GLU A 1 100 ? 13.408 0.839 -6.826 1.00 96.00 100 GLU A N 1
ATOM 761 C CA . GLU A 1 100 ? 14.177 1.120 -8.041 1.00 96.00 100 GLU A CA 1
ATOM 762 C C . GLU A 1 100 ? 15.686 0.935 -7.830 1.00 96.00 100 GLU A C 1
ATOM 764 O O . GLU A 1 100 ? 16.372 0.392 -8.694 1.00 96.00 100 GLU A O 1
ATOM 769 N N . LYS A 1 101 ? 16.216 1.349 -6.673 1.00 95.06 101 LYS A N 1
ATOM 770 C CA . LYS A 1 101 ? 17.638 1.166 -6.336 1.00 95.06 101 LYS A CA 1
ATOM 771 C C . LYS A 1 101 ? 18.016 -0.297 -6.117 1.00 95.06 101 LYS A C 1
ATOM 773 O O . LYS A 1 101 ? 19.185 -0.634 -6.277 1.00 95.06 101 LYS A O 1
ATOM 778 N N . GLU A 1 102 ? 17.062 -1.136 -5.724 1.00 94.88 102 GLU A N 1
ATOM 779 C CA . GLU A 1 102 ? 17.263 -2.574 -5.528 1.00 94.88 102 GLU A CA 1
ATOM 780 C C . GLU A 1 102 ? 17.154 -3.374 -6.841 1.00 94.88 102 GLU A C 1
ATOM 782 O O . GLU A 1 102 ? 17.492 -4.559 -6.857 1.00 94.88 102 GLU A O 1
ATOM 787 N N . LEU A 1 103 ? 16.732 -2.755 -7.954 1.00 95.19 103 LEU A N 1
ATOM 788 C CA . LEU A 1 103 ? 16.666 -3.433 -9.249 1.00 95.19 103 LEU A CA 1
ATOM 789 C C . LEU A 1 103 ? 18.068 -3.805 -9.758 1.00 95.19 103 LEU A C 1
ATOM 791 O O . LEU A 1 103 ? 18.985 -2.977 -9.725 1.00 95.19 103 LEU A O 1
ATOM 795 N N . PRO A 1 104 ? 18.247 -5.023 -10.304 1.00 93.31 104 PRO A N 1
ATOM 796 C CA . PRO A 1 104 ? 19.522 -5.413 -10.886 1.00 93.31 104 PRO A CA 1
ATOM 797 C C . PRO A 1 104 ? 19.808 -4.535 -12.110 1.00 93.31 104 PRO A C 1
ATOM 799 O O . PRO A 1 104 ? 18.914 -4.318 -12.927 1.00 93.31 104 PRO A O 1
ATOM 802 N N . PRO A 1 105 ? 21.024 -4.013 -12.295 1.00 92.38 105 PRO A N 1
ATOM 803 C CA . PRO A 1 105 ? 21.317 -3.242 -13.489 1.00 92.38 105 PRO A CA 1
ATOM 804 C C . PRO A 1 105 ? 21.377 -4.150 -14.728 1.00 92.38 105 PRO A C 1
ATOM 806 O O . PRO A 1 105 ? 21.710 -5.331 -14.639 1.00 92.38 105 PRO A O 1
ATOM 809 N N . ILE A 1 106 ? 21.092 -3.589 -15.902 1.00 90.81 106 ILE A N 1
ATOM 810 C CA . ILE A 1 106 ? 21.152 -4.303 -17.182 1.00 90.81 106 ILE A CA 1
ATOM 811 C C . ILE A 1 106 ? 22.566 -4.159 -17.765 1.00 90.81 106 ILE A C 1
ATOM 813 O O . ILE A 1 106 ? 23.024 -3.028 -17.963 1.00 90.81 106 ILE A O 1
ATOM 817 N N . PRO A 1 107 ? 23.277 -5.258 -18.069 1.00 91.50 107 PRO A N 1
ATOM 818 C CA . PRO A 1 107 ? 24.582 -5.182 -18.712 1.00 91.50 107 PRO A CA 1
ATOM 819 C C . PRO A 1 107 ? 24.451 -4.705 -20.164 1.00 91.50 107 PRO A C 1
ATOM 821 O O . PRO A 1 107 ? 23.636 -5.203 -20.939 1.00 91.50 107 PRO A O 1
ATOM 824 N N . ASN A 1 108 ? 25.297 -3.756 -20.551 1.00 88.75 108 ASN A N 1
ATOM 825 C CA . ASN A 1 108 ? 25.479 -3.308 -21.922 1.00 88.75 108 ASN A CA 1
ATOM 826 C C . ASN A 1 108 ? 26.828 -3.824 -22.438 1.00 88.75 108 ASN A C 1
ATOM 828 O O . ASN A 1 108 ? 27.868 -3.187 -22.263 1.00 88.75 108 ASN A O 1
ATOM 832 N N . PHE A 1 109 ? 26.785 -4.962 -23.131 1.00 89.19 109 PHE A N 1
ATOM 833 C CA . PHE A 1 109 ? 27.968 -5.640 -23.669 1.00 89.19 109 PHE A CA 1
ATOM 834 C C . PHE A 1 109 ? 28.684 -4.879 -24.796 1.00 89.19 109 PHE A C 1
ATOM 836 O O . PHE A 1 109 ? 29.812 -5.219 -25.129 1.00 89.19 109 PHE A O 1
ATOM 843 N N . GLN A 1 110 ? 28.069 -3.845 -25.383 1.00 90.94 110 GLN A N 1
ATOM 844 C CA . GLN A 1 110 ? 28.737 -2.999 -26.383 1.00 90.94 110 GLN A CA 1
ATOM 845 C C . GLN A 1 110 ? 29.647 -1.950 -25.738 1.00 90.94 110 GLN A C 1
ATOM 847 O O . GLN A 1 110 ? 30.600 -1.491 -26.359 1.00 90.94 110 GLN A O 1
ATOM 852 N N . THR A 1 111 ? 29.339 -1.546 -24.504 1.00 90.56 111 THR A N 1
ATOM 853 C CA . THR A 1 111 ? 30.065 -0.484 -23.788 1.00 90.56 111 THR A CA 1
ATOM 854 C C . THR A 1 111 ? 30.786 -0.981 -22.540 1.00 90.56 111 THR A C 1
ATOM 856 O O . THR A 1 111 ? 31.461 -0.183 -21.895 1.00 90.56 111 THR A O 1
ATOM 859 N N . ASP A 1 112 ? 30.624 -2.264 -22.198 1.00 89.38 112 ASP A N 1
ATOM 860 C CA . ASP A 1 112 ? 31.068 -2.885 -20.942 1.00 89.38 112 ASP A CA 1
ATOM 861 C C . ASP A 1 112 ? 30.599 -2.112 -19.691 1.00 89.38 112 ASP A C 1
ATOM 863 O O . ASP A 1 112 ? 31.267 -2.021 -18.663 1.00 89.38 112 ASP A O 1
ATOM 867 N N . LYS A 1 113 ? 29.422 -1.481 -19.797 1.00 91.56 113 LYS A N 1
ATOM 868 C CA . LYS A 1 113 ? 28.793 -0.693 -18.729 1.00 91.56 113 LYS A CA 1
ATOM 869 C C . LYS A 1 113 ? 27.473 -1.311 -18.313 1.00 91.56 113 LYS A C 1
ATOM 871 O O . LYS A 1 113 ? 26.854 -2.065 -19.051 1.00 91.56 113 LYS A O 1
ATOM 876 N N . HIS A 1 114 ? 27.013 -0.925 -17.134 1.00 90.25 114 HIS A N 1
ATOM 877 C CA . HIS A 1 114 ? 25.734 -1.340 -16.582 1.00 90.25 114 HIS A CA 1
ATOM 878 C C . HIS A 1 114 ? 24.755 -0.162 -16.620 1.00 90.25 114 HIS A C 1
ATOM 880 O O . HIS A 1 114 ? 25.086 0.934 -16.165 1.00 90.25 114 HIS A O 1
ATOM 886 N N . ALA A 1 115 ? 23.563 -0.375 -17.174 1.00 89.38 115 ALA A N 1
ATOM 887 C CA . ALA A 1 115 ? 22.489 0.609 -17.201 1.00 89.38 115 ALA A CA 1
ATOM 888 C C . ALA A 1 115 ? 21.524 0.366 -16.026 1.00 89.38 115 ALA A C 1
ATOM 890 O O . ALA A 1 115 ? 21.090 -0.772 -15.827 1.00 89.38 115 ALA A O 1
ATOM 891 N N . PRO A 1 116 ? 21.171 1.395 -15.236 1.00 91.38 116 PRO A N 1
ATOM 892 C CA . PRO A 1 116 ? 20.169 1.242 -14.190 1.00 91.38 116 PRO A CA 1
ATOM 893 C C . PRO A 1 116 ? 18.790 1.014 -14.812 1.00 91.38 116 PRO A C 1
ATOM 895 O O . PRO A 1 116 ? 18.440 1.647 -15.810 1.00 91.38 116 PRO A O 1
ATOM 898 N N . GLN A 1 117 ? 18.000 0.146 -14.191 1.00 93.12 117 GLN A N 1
ATOM 899 C CA . GLN A 1 117 ? 16.577 0.038 -14.496 1.00 93.12 117 GLN A CA 1
ATOM 900 C C . GLN A 1 117 ? 15.804 1.165 -13.806 1.00 93.12 117 GLN A C 1
ATOM 902 O O . GLN A 1 117 ? 16.257 1.705 -12.794 1.00 93.12 117 GLN A O 1
ATOM 907 N N . ARG A 1 118 ? 14.649 1.533 -14.369 1.00 93.56 118 ARG A N 1
ATOM 908 C CA . ARG A 1 118 ? 13.777 2.586 -13.839 1.00 93.56 118 ARG A CA 1
ATOM 909 C C . ARG A 1 118 ? 12.350 2.088 -13.732 1.00 93.56 118 ARG A C 1
ATOM 911 O O . ARG A 1 118 ? 11.831 1.533 -14.697 1.00 93.56 118 ARG A O 1
ATOM 918 N N . ILE A 1 119 ? 11.724 2.320 -12.586 1.00 94.44 119 ILE A N 1
ATOM 919 C CA . ILE A 1 119 ? 10.281 2.135 -12.447 1.00 94.44 119 ILE A CA 1
ATOM 920 C C . ILE A 1 119 ? 9.612 3.289 -13.219 1.00 94.44 119 ILE A C 1
ATOM 922 O O . ILE A 1 119 ? 10.072 4.430 -13.103 1.00 94.44 119 ILE A O 1
ATOM 926 N N . PRO A 1 120 ? 8.569 3.037 -14.033 1.00 92.56 120 PRO A N 1
ATOM 927 C CA . PRO A 1 120 ? 7.834 4.104 -14.707 1.00 92.56 120 PRO A CA 1
ATOM 928 C C . PRO A 1 120 ? 7.338 5.166 -13.716 1.00 92.56 120 PRO A C 1
ATOM 930 O O . PRO A 1 120 ? 7.028 4.847 -12.571 1.00 92.56 120 PRO A O 1
ATOM 933 N N . ALA A 1 121 ? 7.238 6.426 -14.152 1.00 88.75 121 ALA A N 1
ATOM 934 C CA . ALA A 1 121 ? 6.742 7.513 -13.296 1.00 88.75 121 ALA A CA 1
ATOM 935 C C . ALA A 1 121 ? 5.297 7.268 -12.821 1.00 88.75 121 ALA A C 1
ATOM 937 O O . ALA A 1 121 ? 4.947 7.591 -11.687 1.00 88.75 121 ALA A O 1
ATOM 938 N N . GLU A 1 122 ? 4.493 6.646 -13.682 1.00 90.31 122 GLU A N 1
ATOM 939 C CA . GLU A 1 122 ? 3.142 6.167 -13.405 1.00 90.31 122 GLU A CA 1
ATOM 940 C C . GLU A 1 122 ? 3.123 4.649 -13.634 1.00 90.31 122 GLU A C 1
ATOM 942 O O . GLU A 1 122 ? 2.744 4.193 -14.712 1.00 90.31 122 GLU A O 1
ATOM 947 N N . PRO A 1 123 ? 3.631 3.844 -12.684 1.00 94.12 123 PRO A N 1
ATOM 948 C CA . PRO A 1 123 ? 3.688 2.402 -12.869 1.00 94.12 123 PRO A CA 1
ATOM 949 C C . PRO A 1 123 ? 2.281 1.813 -12.787 1.00 94.12 123 PRO A C 1
ATOM 951 O O . PRO A 1 123 ? 1.455 2.273 -11.998 1.00 94.12 123 PRO A O 1
ATOM 954 N N . LEU A 1 124 ? 2.016 0.734 -13.519 1.00 95.44 124 LEU A N 1
ATOM 955 C CA . LEU A 1 124 ? 0.834 -0.078 -13.252 1.00 95.44 124 LEU A CA 1
ATOM 956 C C . LEU A 1 124 ? 0.968 -0.724 -11.864 1.00 95.44 124 LEU A C 1
ATOM 958 O O . LEU A 1 124 ? 1.976 -1.380 -11.573 1.00 95.44 124 LEU A O 1
ATOM 962 N N . TYR A 1 125 ? -0.034 -0.541 -10.999 1.00 96.25 125 TYR A N 1
ATOM 963 C CA . TYR A 1 125 ? 0.018 -1.061 -9.634 1.00 96.25 125 TYR A CA 1
ATOM 964 C C . TYR A 1 125 ? -1.309 -1.599 -9.103 1.00 96.25 125 TYR A C 1
ATOM 966 O O . TYR A 1 125 ? -2.394 -1.242 -9.562 1.00 96.25 125 TYR A O 1
ATOM 974 N N . VAL A 1 126 ? -1.208 -2.431 -8.063 1.00 95.12 126 VAL A N 1
ATOM 975 C CA . VAL A 1 126 ? -2.324 -2.804 -7.185 1.00 95.12 126 VAL A CA 1
ATOM 976 C C . VAL A 1 126 ? -1.976 -2.393 -5.760 1.00 95.12 126 VAL A C 1
ATOM 978 O O . VAL A 1 126 ? -0.946 -2.803 -5.227 1.00 95.12 126 VAL A O 1
ATOM 981 N N . LEU A 1 127 ? -2.843 -1.591 -5.141 1.00 94.75 127 LEU A N 1
ATOM 982 C CA . LEU A 1 127 ? -2.771 -1.259 -3.720 1.00 94.75 127 LEU A CA 1
ATOM 983 C C . LEU A 1 127 ? -3.668 -2.211 -2.929 1.00 94.75 127 LEU A C 1
ATOM 985 O O . LEU A 1 127 ? -4.864 -2.306 -3.196 1.00 94.75 127 LEU A O 1
ATOM 989 N N . THR A 1 128 ? -3.095 -2.882 -1.935 1.00 94.44 128 THR A N 1
ATOM 990 C CA . THR A 1 128 ? -3.827 -3.729 -0.988 1.00 94.44 128 THR A CA 1
ATOM 991 C C . THR A 1 128 ? -3.623 -3.212 0.426 1.00 94.44 128 THR A C 1
ATOM 993 O O . THR A 1 128 ? -2.492 -3.048 0.883 1.00 94.44 128 THR A O 1
ATOM 996 N N . PHE A 1 129 ? -4.715 -2.973 1.143 1.00 93.69 129 PHE A N 1
ATOM 997 C CA . PHE A 1 129 ? -4.633 -2.685 2.567 1.00 93.69 129 PHE A CA 1
ATOM 998 C C . PHE A 1 129 ? -4.608 -3.990 3.350 1.00 93.69 129 PHE A C 1
ATOM 1000 O O . PHE A 1 129 ? -5.351 -4.927 3.057 1.00 93.69 129 PHE A O 1
ATOM 1007 N N . LEU A 1 130 ? -3.723 -4.035 4.333 1.00 94.56 130 LEU A N 1
ATOM 1008 C CA . LEU A 1 130 ? -3.456 -5.188 5.169 1.00 94.56 130 LEU A CA 1
ATOM 1009 C C . LEU A 1 130 ? -3.763 -4.792 6.605 1.00 94.56 130 LEU A C 1
ATOM 1011 O O . LEU A 1 130 ? -3.030 -4.002 7.190 1.00 94.56 130 LEU A O 1
ATOM 1015 N N . MET A 1 131 ? -4.858 -5.302 7.151 1.00 92.69 131 MET A N 1
ATOM 1016 C CA . MET A 1 131 ? -5.225 -5.062 8.539 1.00 92.69 131 MET A CA 1
ATOM 1017 C C . MET A 1 131 ? -4.451 -6.027 9.429 1.00 92.69 131 MET A C 1
ATOM 1019 O O . MET A 1 131 ? -4.474 -7.234 9.183 1.00 92.69 131 MET A O 1
ATOM 1023 N N . GLU A 1 132 ? -3.751 -5.492 10.419 1.00 93.25 132 GLU A N 1
ATOM 1024 C CA . GLU A 1 132 ? -2.973 -6.262 11.382 1.00 93.25 132 GLU A CA 1
ATOM 1025 C C . GLU A 1 132 ? -3.556 -6.084 12.781 1.00 93.25 132 GLU A C 1
ATOM 1027 O O . GLU A 1 132 ? -3.801 -4.956 13.213 1.00 93.25 132 GLU A O 1
ATOM 1032 N N . ASP A 1 133 ? -3.814 -7.201 13.457 1.00 90.94 133 ASP A N 1
ATOM 1033 C CA . ASP A 1 133 ? -4.282 -7.215 14.843 1.00 90.94 133 ASP A CA 1
ATOM 1034 C C . ASP A 1 133 ? -3.120 -7.206 15.854 1.00 90.94 133 ASP A C 1
ATOM 1036 O O . ASP A 1 133 ? -1.938 -7.221 15.501 1.00 90.94 133 ASP A O 1
ATOM 1040 N N . ASP A 1 134 ? -3.462 -7.173 17.140 1.00 89.25 134 ASP A N 1
ATOM 1041 C CA . ASP A 1 134 ? -2.526 -7.112 18.266 1.00 89.25 134 ASP A CA 1
ATOM 1042 C C . ASP A 1 134 ? -1.639 -8.362 18.410 1.00 89.25 134 ASP A C 1
ATOM 1044 O O . ASP A 1 134 ? -0.579 -8.303 19.037 1.00 89.25 134 ASP A O 1
ATOM 1048 N N . VAL A 1 135 ? -2.031 -9.481 17.794 1.00 91.19 135 VAL A N 1
ATOM 1049 C CA . VAL A 1 135 ? -1.239 -10.718 17.737 1.00 91.19 135 VAL A CA 1
ATOM 1050 C C . VAL A 1 135 ? -0.404 -10.837 16.455 1.00 91.19 135 VAL A C 1
ATOM 1052 O O . VAL A 1 135 ? 0.289 -11.840 16.265 1.00 91.19 135 VAL A O 1
ATOM 1055 N N . GLY A 1 136 ? -0.423 -9.819 15.587 1.00 88.75 136 GLY A N 1
ATOM 1056 C CA . GLY A 1 136 ? 0.366 -9.754 14.355 1.00 88.75 136 GLY A CA 1
ATOM 1057 C C . GLY A 1 136 ? -0.222 -10.552 13.189 1.00 88.75 136 GLY A C 1
ATOM 1058 O O . GLY A 1 136 ? 0.475 -10.835 12.209 1.00 88.75 136 GLY A O 1
ATOM 1059 N N . LYS A 1 137 ? -1.492 -10.958 13.268 1.00 92.75 137 LYS A N 1
ATOM 1060 C CA . LYS A 1 137 ? -2.178 -11.611 12.155 1.00 92.75 137 LYS A CA 1
ATOM 1061 C C . LYS A 1 137 ? -2.565 -10.558 11.127 1.00 92.75 137 LYS A C 1
ATOM 1063 O O . LYS A 1 137 ? -3.294 -9.615 11.413 1.00 92.75 137 LYS A O 1
ATOM 1068 N N . VAL A 1 138 ? -2.134 -10.788 9.892 1.00 93.06 138 VAL A N 1
ATOM 1069 C CA . VAL A 1 138 ? -2.395 -9.900 8.760 1.00 93.06 138 VAL A CA 1
ATOM 1070 C C . VAL A 1 138 ? -3.540 -10.438 7.908 1.00 93.06 138 VAL A C 1
ATOM 1072 O O . VAL A 1 138 ? -3.517 -11.594 7.482 1.00 93.06 138 VAL A O 1
ATOM 1075 N N . THR A 1 139 ? -4.531 -9.591 7.630 1.00 91.12 139 THR A N 1
ATOM 1076 C CA . THR A 1 139 ? -5.677 -9.912 6.770 1.00 91.12 139 THR A CA 1
ATOM 1077 C C . THR A 1 139 ? -5.834 -8.851 5.676 1.00 91.12 139 THR A C 1
ATOM 1079 O O . THR A 1 139 ? -5.956 -7.666 5.997 1.00 91.12 139 THR A O 1
ATOM 1082 N N . PRO A 1 140 ? -5.841 -9.224 4.383 1.00 89.38 140 PRO A N 1
ATOM 1083 C CA . PRO A 1 140 ? -6.144 -8.278 3.317 1.00 89.38 140 PRO A CA 1
ATOM 1084 C C . PRO A 1 140 ? -7.603 -7.831 3.403 1.00 89.38 140 PRO A C 1
ATOM 1086 O O . PRO A 1 140 ? -8.495 -8.654 3.604 1.00 89.38 140 PRO A O 1
ATOM 1089 N N . VAL A 1 141 ? -7.840 -6.532 3.231 1.00 84.75 141 VAL A N 1
ATOM 1090 C CA . VAL A 1 141 ? -9.175 -5.929 3.330 1.00 84.75 141 VAL A CA 1
ATOM 1091 C C . VAL A 1 141 ? -9.532 -5.141 2.075 1.00 84.75 141 VAL A C 1
ATOM 1093 O O . VAL A 1 141 ? -8.710 -4.457 1.463 1.00 84.75 141 VAL A O 1
ATOM 1096 N N . THR A 1 142 ? -10.797 -5.236 1.685 1.00 74.69 142 THR A N 1
ATOM 1097 C CA . THR A 1 142 ? -11.405 -4.462 0.603 1.00 74.69 142 THR A CA 1
ATOM 1098 C C . THR A 1 142 ? -11.684 -3.021 1.035 1.00 74.69 142 THR A C 1
ATOM 1100 O O . THR A 1 142 ? -11.796 -2.714 2.222 1.00 74.69 142 THR A O 1
ATOM 1103 N N . ASN A 1 143 ? -11.913 -2.125 0.068 1.00 67.75 143 ASN A N 1
ATOM 1104 C CA . ASN A 1 143 ? -12.319 -0.743 0.358 1.00 67.75 143 ASN A CA 1
ATOM 1105 C C . ASN A 1 143 ? -13.582 -0.660 1.225 1.00 67.75 143 ASN A C 1
ATOM 1107 O O . ASN A 1 143 ? -13.671 0.193 2.100 1.00 67.75 143 ASN A O 1
ATOM 1111 N N . ARG A 1 144 ? -14.546 -1.566 1.018 1.00 65.81 144 ARG A N 1
ATOM 1112 C CA . ARG A 1 144 ? -15.773 -1.614 1.820 1.00 65.81 144 ARG A CA 1
ATOM 1113 C C . ARG A 1 144 ? -15.485 -1.988 3.274 1.00 65.81 144 ARG A C 1
ATOM 1115 O O . ARG A 1 144 ? -16.089 -1.411 4.174 1.00 65.81 144 ARG A O 1
ATOM 1122 N N . GLU A 1 145 ? -14.598 -2.950 3.498 1.00 70.19 145 GLU A N 1
ATOM 1123 C CA . GLU A 1 145 ? -14.182 -3.364 4.842 1.00 70.19 145 GLU A CA 1
ATOM 1124 C C . GLU A 1 145 ? -13.395 -2.253 5.535 1.00 70.19 145 GLU A C 1
ATOM 1126 O O . GLU A 1 145 ? -13.702 -1.937 6.678 1.00 70.19 145 GLU A O 1
ATOM 1131 N N . LEU A 1 146 ? -12.498 -1.563 4.823 1.00 70.94 146 LEU A N 1
ATOM 1132 C CA . LEU A 1 146 ? -11.811 -0.378 5.346 1.00 70.94 146 LEU A CA 1
ATOM 1133 C C . LEU A 1 146 ? -12.786 0.716 5.770 1.00 70.94 146 LEU A C 1
ATOM 1135 O O . LEU A 1 146 ? -12.700 1.198 6.892 1.00 70.94 146 LEU A O 1
ATOM 1139 N N . SER A 1 147 ? -13.738 1.094 4.908 1.00 67.38 147 SER A N 1
ATOM 1140 C CA . SER A 1 147 ? -14.743 2.112 5.240 1.00 67.38 147 SER A CA 1
ATOM 1141 C C . SER A 1 147 ? -15.555 1.740 6.479 1.00 67.38 147 SER A C 1
ATOM 1143 O O . SER A 1 147 ? -15.865 2.610 7.289 1.00 67.38 147 SER A O 1
ATOM 1145 N N . ARG A 1 148 ? -15.880 0.454 6.651 1.00 70.44 148 ARG A N 1
ATOM 1146 C CA . ARG A 1 148 ? -16.576 -0.045 7.844 1.00 70.44 148 ARG A CA 1
ATOM 1147 C C . ARG A 1 148 ? -15.707 0.060 9.085 1.00 70.44 148 ARG A C 1
ATOM 1149 O O . ARG A 1 148 ? -16.166 0.616 10.075 1.00 70.44 148 ARG A O 1
ATOM 1156 N N . THR A 1 149 ? -14.466 -0.416 9.020 1.00 71.06 149 THR A N 1
ATOM 1157 C CA . THR A 1 149 ? -13.515 -0.311 10.132 1.00 71.06 149 THR A CA 1
ATOM 1158 C C . THR A 1 149 ? -13.306 1.147 10.524 1.00 71.06 149 THR A C 1
ATOM 1160 O O . THR A 1 149 ? -13.365 1.466 11.705 1.00 71.06 149 THR A O 1
ATOM 1163 N N . PHE A 1 150 ? -13.160 2.055 9.557 1.00 71.69 150 PHE A N 1
ATOM 1164 C CA . PHE A 1 150 ? -13.063 3.486 9.840 1.00 71.69 150 PHE A CA 1
ATOM 1165 C C . PHE A 1 150 ? -14.289 4.040 10.542 1.00 71.69 150 PHE A C 1
ATOM 1167 O O . PHE A 1 150 ? -14.138 4.762 11.520 1.00 71.69 150 PHE A O 1
ATOM 1174 N N . ALA A 1 151 ? -15.487 3.703 10.072 1.00 68.75 151 ALA A N 1
ATOM 1175 C CA . ALA A 1 151 ? -16.711 4.191 10.687 1.00 68.75 151 ALA A CA 1
ATOM 1176 C C . ALA A 1 151 ? -16.867 3.675 12.129 1.00 68.75 151 ALA A C 1
ATOM 1178 O O . ALA A 1 151 ? -17.214 4.443 13.021 1.00 68.75 151 ALA A O 1
ATOM 1179 N N . VAL A 1 152 ? -16.527 2.405 12.371 1.00 74.19 152 VAL A N 1
ATOM 1180 C CA . VAL A 1 152 ? -16.496 1.803 13.715 1.00 74.19 152 VAL A CA 1
ATOM 1181 C C . VAL A 1 152 ? -15.474 2.505 14.605 1.00 74.19 152 VAL A C 1
ATOM 1183 O O . VAL A 1 152 ? -15.799 2.861 15.733 1.00 74.19 152 VAL A O 1
ATOM 1186 N N . GLN A 1 153 ? -14.258 2.740 14.108 1.00 74.25 153 GLN A N 1
ATOM 1187 C CA . GLN A 1 153 ? -13.197 3.384 14.882 1.00 74.25 153 GLN A CA 1
ATOM 1188 C C . GLN A 1 153 ? -13.503 4.852 15.179 1.00 74.25 153 GLN A C 1
ATOM 1190 O O . GLN A 1 153 ? -13.281 5.317 16.295 1.00 74.25 153 GLN A O 1
ATOM 1195 N N . GLN A 1 154 ? -14.065 5.582 14.215 1.00 73.31 154 GLN A N 1
ATOM 1196 C CA . GLN A 1 154 ? -14.515 6.951 14.431 1.00 73.31 154 GLN A CA 1
ATOM 1197 C C . GLN A 1 154 ? -15.614 7.000 15.499 1.00 73.31 154 GLN A C 1
ATOM 1199 O O . GLN A 1 154 ? -15.507 7.782 16.439 1.00 73.31 154 GLN A O 1
ATOM 1204 N N . TYR A 1 155 ? -16.615 6.123 15.410 1.00 76.38 155 TYR A N 1
ATOM 1205 C CA . TYR A 1 155 ? -17.682 6.051 16.405 1.00 76.38 155 TYR A CA 1
ATOM 1206 C C . TYR A 1 155 ? -17.150 5.673 17.794 1.00 76.38 155 TYR A C 1
ATOM 1208 O O . TYR A 1 155 ? -17.496 6.314 18.783 1.00 76.38 155 TYR A O 1
ATOM 1216 N N . LYS A 1 156 ? -16.241 4.690 17.884 1.00 80.12 156 LYS A N 1
ATOM 1217 C CA . LYS A 1 156 ? -15.577 4.315 19.144 1.00 80.12 156 LYS A CA 1
ATOM 1218 C C . LYS A 1 156 ? -14.877 5.525 19.773 1.00 80.12 156 LYS A C 1
ATOM 1220 O O . LYS A 1 156 ? -15.085 5.803 20.951 1.00 80.12 156 LYS A O 1
ATOM 1225 N N . ARG A 1 157 ? -14.114 6.290 18.984 1.00 75.81 157 ARG A N 1
ATOM 1226 C CA . ARG A 1 157 ? -13.437 7.517 19.443 1.00 75.81 157 ARG A CA 1
ATOM 1227 C C . ARG A 1 157 ? -14.418 8.578 19.938 1.00 75.81 157 ARG A C 1
ATOM 1229 O O . ARG A 1 157 ? -14.162 9.197 20.966 1.00 75.81 157 ARG A O 1
ATOM 1236 N N . GLU A 1 158 ? -15.537 8.774 19.242 1.00 79.25 158 GLU A N 1
ATOM 1237 C CA . GLU A 1 158 ? -16.591 9.706 19.662 1.00 79.25 158 GLU A CA 1
ATOM 1238 C C . GLU A 1 158 ? -17.194 9.295 21.014 1.00 79.25 158 GLU A C 1
ATOM 1240 O O . GLU A 1 158 ? -17.338 10.137 21.897 1.00 79.25 158 GLU A O 1
ATOM 1245 N N . ILE A 1 159 ? -17.465 8.003 21.226 1.00 83.56 159 ILE A N 1
ATOM 1246 C CA . ILE A 1 159 ? -17.982 7.490 22.503 1.00 83.56 159 ILE A CA 1
ATOM 1247 C C . ILE A 1 159 ? -16.945 7.617 23.628 1.00 83.56 159 ILE A C 1
ATOM 1249 O O . ILE A 1 159 ? -17.277 8.072 24.722 1.00 83.56 159 ILE A O 1
ATOM 1253 N N . MET A 1 160 ? -15.674 7.300 23.374 1.00 81.19 160 MET A N 1
ATOM 1254 C CA . MET 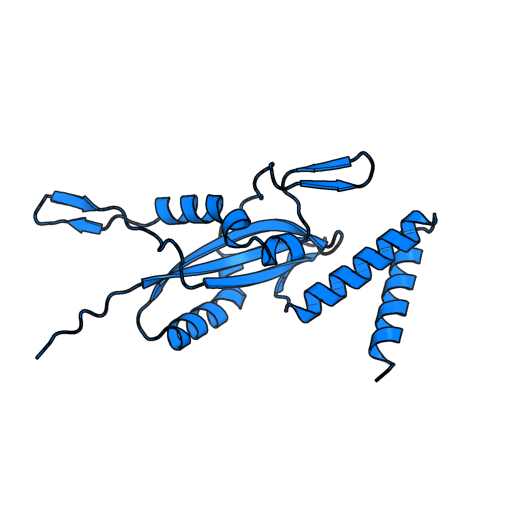A 1 160 ? -14.607 7.484 24.369 1.00 81.19 160 MET A CA 1
ATOM 1255 C C . MET A 1 160 ? -14.415 8.958 24.748 1.00 81.19 160 MET A C 1
ATOM 1257 O O . MET A 1 160 ? -14.202 9.269 25.919 1.00 81.19 160 MET A O 1
ATOM 1261 N N . ALA A 1 161 ? -14.554 9.886 23.795 1.00 75.94 161 ALA A N 1
ATOM 1262 C CA . ALA A 1 161 ? -14.494 11.325 24.062 1.00 75.94 161 ALA A CA 1
ATOM 1263 C C . ALA A 1 161 ? -15.631 11.819 24.980 1.00 75.94 161 ALA 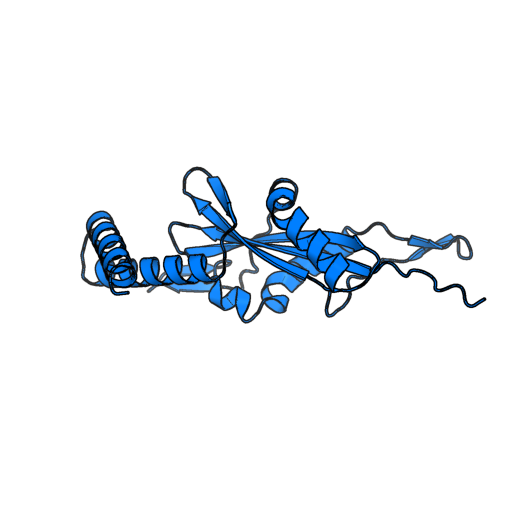A C 1
ATOM 1265 O O . ALA A 1 161 ? -15.497 12.863 25.618 1.00 75.94 161 ALA A O 1
ATOM 1266 N N . LEU A 1 162 ? -16.725 11.057 25.095 1.00 85.31 162 LEU A N 1
ATOM 1267 C CA . LEU A 1 162 ? -17.818 11.304 26.039 1.00 85.31 162 LEU A CA 1
ATOM 1268 C C . LEU A 1 162 ? -17.549 10.726 27.445 1.00 85.31 162 LEU A C 1
ATOM 1270 O O . LEU A 1 162 ? -18.412 10.821 28.316 1.00 85.31 162 LEU A O 1
ATOM 1274 N N . GLY A 1 163 ? -16.361 10.160 27.688 1.00 86.75 163 GLY A N 1
ATOM 1275 C CA . GLY A 1 163 ? -15.924 9.657 28.995 1.00 86.75 163 GLY A CA 1
ATOM 1276 C C . GLY A 1 163 ? -16.255 8.187 29.268 1.00 86.75 163 GLY A C 1
ATOM 1277 O O . GLY A 1 163 ? -16.106 7.738 30.404 1.00 86.75 163 GLY A O 1
ATOM 1278 N N . PHE A 1 164 ? -16.703 7.440 28.257 1.00 87.75 164 PHE A N 1
ATOM 1279 C CA . PHE A 1 164 ? -16.956 6.002 28.368 1.00 87.75 164 PHE A CA 1
ATOM 1280 C C . PHE A 1 164 ? -15.653 5.196 28.340 1.00 87.75 164 PHE A C 1
ATOM 1282 O O . PHE A 1 164 ? -14.646 5.633 27.776 1.00 87.75 164 PHE A O 1
ATOM 1289 N N . SER A 1 165 ? -15.675 4.004 28.945 1.00 89.00 165 SER A N 1
ATOM 1290 C CA . SER A 1 165 ? -14.525 3.102 28.903 1.00 89.00 165 SER A CA 1
ATOM 1291 C C . SER A 1 165 ? -14.298 2.554 27.489 1.00 89.00 165 SER A C 1
ATOM 1293 O O . SER A 1 165 ? -15.209 2.536 26.661 1.00 89.00 165 SER A O 1
ATOM 1295 N N . ASP A 1 166 ? -13.082 2.076 27.212 1.00 80.38 166 ASP A N 1
ATOM 1296 C CA . ASP A 1 166 ? -12.738 1.484 25.911 1.00 80.38 166 ASP A CA 1
ATOM 1297 C C . ASP A 1 166 ? -13.640 0.285 25.557 1.00 80.38 166 ASP A C 1
ATOM 1299 O O . ASP A 1 166 ? -14.085 0.157 24.416 1.00 80.38 166 ASP A O 1
ATOM 1303 N N . ALA A 1 167 ? -13.972 -0.537 26.561 1.00 84.69 167 ALA A N 1
ATOM 1304 C CA . ALA A 1 167 ? -14.857 -1.689 26.413 1.00 84.69 167 ALA A CA 1
ATOM 1305 C C . ALA A 1 167 ? -16.297 -1.272 26.067 1.00 84.69 167 ALA A C 1
ATOM 1307 O O . ALA A 1 167 ? -16.891 -1.838 25.150 1.00 84.69 167 ALA A O 1
ATOM 1308 N N . ASP A 1 168 ? -16.831 -0.249 26.745 1.00 86.75 168 ASP A N 1
ATOM 1309 C CA . ASP A 1 168 ? -18.183 0.261 26.478 1.00 86.75 168 ASP A CA 1
ATOM 1310 C C . ASP A 1 168 ? -18.269 0.902 25.086 1.00 86.75 168 ASP A C 1
ATOM 1312 O O . ASP A 1 168 ? -19.234 0.699 24.346 1.00 86.75 168 ASP A O 1
ATOM 1316 N N . ALA A 1 169 ? -17.235 1.654 24.699 1.00 81.88 169 ALA A N 1
ATOM 1317 C CA . ALA A 1 169 ? -17.147 2.274 23.385 1.00 81.88 169 ALA A CA 1
ATOM 1318 C C . ALA A 1 169 ? -17.048 1.233 22.263 1.00 81.88 169 ALA A C 1
ATOM 1320 O O . ALA A 1 169 ? -17.659 1.394 21.203 1.00 81.88 169 ALA A O 1
ATOM 1321 N N . GLU A 1 170 ? -16.307 0.148 22.490 1.00 80.94 170 GLU A N 1
ATOM 1322 C CA . GLU A 1 170 ? -16.211 -0.959 21.545 1.00 80.94 170 GLU A CA 1
ATOM 1323 C C . GLU A 1 170 ? -17.538 -1.712 21.398 1.00 80.94 170 GLU A C 1
ATOM 1325 O O . GLU A 1 170 ? -17.952 -2.019 20.275 1.00 80.94 170 GLU A O 1
ATOM 1330 N N . GLU A 1 171 ? -18.238 -1.983 22.500 1.00 86.62 171 GLU A N 1
ATOM 1331 C CA . GLU A 1 171 ? -19.554 -2.620 22.461 1.00 86.62 171 GLU A CA 1
ATOM 1332 C C . GLU A 1 171 ? -20.581 -1.746 21.725 1.00 86.62 171 GLU A C 1
ATOM 1334 O O . GLU A 1 171 ? -21.283 -2.240 20.833 1.00 86.62 171 GLU A O 1
ATOM 1339 N N . ALA A 1 172 ? -20.596 -0.439 22.004 1.00 84.12 172 ALA A N 1
ATOM 1340 C CA . ALA A 1 172 ? -21.453 0.529 21.328 1.00 84.12 172 ALA A CA 1
ATOM 1341 C C . ALA A 1 172 ? -21.164 0.602 19.819 1.00 84.12 172 ALA A C 1
ATOM 1343 O O . ALA A 1 172 ? -22.090 0.566 19.008 1.00 84.12 172 ALA A O 1
ATOM 1344 N N . ALA A 1 173 ? -19.890 0.630 19.416 1.00 81.25 173 ALA A N 1
ATOM 1345 C CA . ALA A 1 173 ? -19.505 0.665 18.006 1.00 81.25 173 ALA A CA 1
ATOM 1346 C C . ALA A 1 173 ? -19.892 -0.621 17.256 1.00 81.25 173 ALA A C 1
ATOM 1348 O O . ALA A 1 173 ? -20.364 -0.568 16.116 1.00 81.25 173 ALA A O 1
ATOM 1349 N N . ARG A 1 174 ? -19.761 -1.788 17.903 1.00 81.56 174 ARG A N 1
ATOM 1350 C CA . ARG A 1 174 ? -20.230 -3.073 17.353 1.00 81.56 174 ARG A CA 1
ATOM 1351 C C . ARG A 1 174 ? -21.750 -3.104 17.213 1.00 81.56 174 ARG A C 1
ATOM 1353 O O . ARG A 1 174 ? -22.257 -3.644 16.230 1.00 81.56 174 ARG A O 1
ATOM 1360 N N . GLN A 1 175 ? -22.484 -2.551 18.177 1.00 85.44 175 GLN A N 1
ATOM 1361 C CA . GLN A 1 175 ? -23.939 -2.462 18.104 1.00 85.44 175 GLN A CA 1
ATOM 1362 C C . GLN A 1 175 ? -24.394 -1.524 16.983 1.00 85.44 175 GLN A C 1
ATOM 1364 O O . GLN A 1 175 ? -25.206 -1.937 16.157 1.00 85.44 175 GLN A O 1
ATOM 1369 N N . TRP A 1 176 ? -23.805 -0.334 16.891 1.00 84.56 176 TRP A N 1
ATOM 1370 C CA . TRP A 1 176 ? -24.060 0.619 15.813 1.00 84.56 176 TRP A CA 1
ATOM 1371 C C . TRP A 1 176 ? -23.830 -0.009 14.432 1.00 84.56 176 TRP A C 1
ATOM 1373 O O . TRP A 1 176 ? -24.676 0.106 13.546 1.00 84.56 176 TRP A O 1
ATOM 1383 N N . LEU A 1 177 ? -22.736 -0.760 14.254 1.00 79.44 177 LEU A N 1
ATOM 1384 C CA . LEU A 1 177 ? -22.466 -1.458 12.995 1.00 79.44 177 LEU A CA 1
ATOM 1385 C C . LEU A 1 177 ? -23.565 -2.477 12.652 1.00 79.44 177 LEU A C 1
ATOM 1387 O O . LEU A 1 177 ? -24.018 -2.519 11.509 1.00 79.44 177 LEU A O 1
ATOM 1391 N N . ARG A 1 178 ? -24.024 -3.273 13.631 1.00 82.00 178 ARG A N 1
ATOM 1392 C CA . ARG A 1 178 ? -25.116 -4.245 13.432 1.00 82.00 178 ARG A CA 1
ATOM 1393 C C . ARG A 1 178 ? -26.422 -3.565 13.018 1.00 82.00 178 ARG A C 1
ATOM 1395 O O . ARG A 1 178 ? -27.117 -4.080 12.146 1.00 82.00 178 ARG A O 1
ATOM 1402 N N . GLU A 1 179 ? -26.739 -2.412 13.600 1.00 83.88 179 GLU A N 1
ATOM 1403 C CA . GLU A 1 179 ? -27.935 -1.628 13.263 1.00 83.88 179 GLU A CA 1
ATOM 1404 C C . GLU A 1 179 ? -27.870 -1.066 11.833 1.00 83.88 179 GLU A C 1
ATOM 1406 O O . GLU A 1 179 ? -28.858 -1.121 11.101 1.00 83.88 179 GLU A O 1
ATOM 1411 N N . GLN A 1 180 ? -26.690 -0.624 11.387 1.00 75.94 180 GLN A N 1
ATOM 1412 C CA . GLN A 1 180 ? -26.467 -0.177 10.005 1.00 75.94 180 GLN A CA 1
ATOM 1413 C C . GLN A 1 180 ? -26.561 -1.320 8.980 1.00 75.94 180 GLN A C 1
ATOM 1415 O O . GLN A 1 180 ? -26.892 -1.092 7.815 1.00 75.94 180 GLN A O 1
ATOM 1420 N N . GLU A 1 181 ? -26.259 -2.557 9.383 1.00 72.81 181 GLU A N 1
ATOM 1421 C CA . GLU A 1 181 ? -26.336 -3.735 8.511 1.00 72.81 181 GLU A CA 1
ATOM 1422 C C . GLU A 1 181 ? -27.723 -4.390 8.477 1.00 72.81 181 GLU A C 1
ATOM 1424 O O . GLU A 1 181 ? -28.103 -4.931 7.439 1.00 72.81 181 GLU A O 1
ATOM 1429 N N . GLY A 1 182 ? -28.480 -4.325 9.576 1.00 58.66 182 GLY A N 1
ATOM 1430 C CA . GLY A 1 182 ? -29.826 -4.894 9.698 1.00 58.66 182 GLY A CA 1
ATOM 1431 C C . GLY A 1 182 ? -30.949 -4.045 9.091 1.00 58.66 182 GLY A C 1
ATOM 1432 O O . GLY A 1 182 ? -32.078 -4.516 9.000 1.00 58.66 182 GLY A O 1
ATOM 1433 N N . GLY A 1 183 ? -30.660 -2.812 8.667 1.00 53.41 183 GLY A N 1
ATOM 1434 C CA . GLY A 1 183 ? -31.629 -1.880 8.075 1.00 53.41 183 GLY A CA 1
ATOM 1435 C C . GLY A 1 183 ? -31.856 -2.019 6.563 1.00 53.41 183 GLY A C 1
ATOM 1436 O O . GLY A 1 183 ? -32.233 -1.031 5.933 1.00 53.41 183 GLY A O 1
ATOM 1437 N N . LYS A 1 184 ? -31.588 -3.187 5.964 1.00 42.62 184 LYS A N 1
ATOM 1438 C CA . LYS A 1 184 ? -31.830 -3.459 4.535 1.00 42.62 184 LYS A CA 1
ATOM 1439 C C . LYS A 1 184 ? -33.029 -4.361 4.300 1.00 42.62 184 LYS A C 1
ATOM 1441 O O . LYS A 1 184 ? -33.094 -5.422 4.954 1.00 42.62 184 LYS A O 1
#

Radius of gyration: 20.57 Å; chains: 1; bounding box: 63×31×69 Å

pLDDT: mean 85.66, std 12.45, range [35.31, 97.88]

Secondary structure (DSSP, 8-state):
--------EEEEEEEEEEETTT-EEEEEEEEEEEE-S-HHHHHHHHHHHHTTGGGGS--EEPPTT-EEEETTEEEET-EEHHHHHHTHHHHHHHHHHHHHHHSPPEEETTTTEEEPP---SS--EEEEEEEE-TT--EEEE-HHHHHHHHHHHHHHHHHHHTT--HHHHHHHHHHHHHHHHH--

Foldseek 3Di:
DPPPPQQWAWAKEKEFEAELQQQKGFWIWMDIDGDGDDLVVVVVVQVVCNQPCVVVTDIDQWAQVDWDDDPPDIDGSIDHVVVCVVQVCVRCVVVQVVNQVPDDFCQDPVVRDTHGDHHDPDHSYDYWYWYAYPVGDTDTDDPVRSVLSVQLNVQLVVVVVVVDDSVVSNVVSVVVSVVVVVPD